Protein AF-A0A1V1TMU5-F1 (afdb_monomer_lite)

pLDDT: mean 75.22, std 15.38, range [32.5, 96.88]

Foldseek 3Di:
DPPDDDVVCCVPDPVNVVVVVVVVVVVLVVLLLLLVLLLLLLLCLPQQSVQLCVPPPPCLVCVVVVVVLVVQQVCCLQPNDPVSNVVSLVVVVVVQQVRQGPVRRGLLDQVSLLSSLLSSLVSSQVSCCVPVNDDPDPVVVFVSLVSSLSVSVSSNRPSVPRQPGPVSSVVVVLVSVVVGDRDPSSVVSSVSSLPVVPDDPVSSVVSVVSSVVSVVVSVD

Structure (mmCIF, N/CA/C/O backbone):
data_AF-A0A1V1TMU5-F1
#
_entry.id   AF-A0A1V1TMU5-F1
#
loop_
_atom_site.group_PDB
_atom_site.id
_atom_site.type_symbol
_atom_site.label_atom_id
_atom_site.label_alt_id
_atom_site.label_comp_id
_atom_site.label_asym_id
_atom_site.label_entity_id
_atom_site.label_seq_id
_atom_site.pdbx_PDB_ins_code
_atom_site.Cartn_x
_atom_site.Cartn_y
_atom_site.Cartn_z
_atom_site.occupancy
_atom_site.B_iso_or_equiv
_atom_site.auth_seq_id
_atom_site.auth_comp_id
_atom_site.auth_asym_id
_atom_site.auth_atom_id
_atom_site.pdbx_PDB_model_num
ATOM 1 N N . MET A 1 1 ? 10.873 46.608 -27.374 1.00 38.59 1 MET A N 1
ATOM 2 C CA . MET A 1 1 ? 11.450 45.545 -28.224 1.00 38.59 1 MET A CA 1
ATOM 3 C C . MET A 1 1 ? 11.403 44.256 -27.414 1.00 38.59 1 MET A C 1
ATOM 5 O O . MET A 1 1 ? 12.278 44.023 -26.595 1.00 38.59 1 MET A O 1
ATOM 9 N N . THR A 1 2 ? 10.306 43.505 -27.500 1.00 43.88 2 THR A N 1
ATOM 10 C CA . THR A 1 2 ? 10.151 42.221 -26.802 1.00 43.88 2 THR A CA 1
ATOM 11 C C . THR A 1 2 ? 11.009 41.194 -27.527 1.00 43.88 2 THR A C 1
ATOM 13 O O . THR A 1 2 ? 10.754 40.890 -28.691 1.00 43.88 2 THR A O 1
ATOM 16 N N . ALA A 1 3 ? 12.071 40.718 -26.875 1.00 51.28 3 ALA A N 1
ATOM 17 C CA . ALA A 1 3 ? 12.884 39.638 -27.412 1.00 51.28 3 ALA A CA 1
ATOM 18 C C . ALA A 1 3 ? 11.973 38.421 -27.630 1.00 51.28 3 ALA A C 1
ATOM 20 O O . ALA A 1 3 ? 11.383 37.908 -26.678 1.00 51.28 3 ALA A O 1
ATOM 21 N N . LYS A 1 4 ? 11.801 38.007 -28.891 1.00 51.16 4 LYS A N 1
ATOM 22 C CA . LYS A 1 4 ? 11.123 36.753 -29.217 1.00 51.16 4 LYS A CA 1
ATOM 23 C C . LYS A 1 4 ? 11.967 35.635 -28.630 1.00 51.16 4 LYS A C 1
ATOM 25 O O . LYS A 1 4 ? 13.120 35.471 -29.016 1.00 51.16 4 LYS A O 1
ATOM 30 N N . ILE A 1 5 ? 11.401 34.927 -27.663 1.00 55.91 5 ILE A N 1
ATOM 31 C CA . ILE A 1 5 ? 12.052 33.764 -27.087 1.00 55.91 5 ILE A CA 1
ATOM 32 C C . ILE A 1 5 ? 11.980 32.651 -28.131 1.00 55.91 5 ILE A C 1
ATOM 34 O O . ILE A 1 5 ? 10.893 32.321 -28.603 1.00 55.91 5 ILE A O 1
ATOM 38 N N . ASP A 1 6 ? 13.143 32.132 -28.509 1.00 75.06 6 ASP A N 1
ATOM 39 C CA . ASP A 1 6 ? 13.281 31.009 -29.429 1.00 75.06 6 ASP A CA 1
ATOM 40 C C . ASP A 1 6 ? 12.849 29.705 -28.716 1.00 75.06 6 ASP A C 1
ATOM 42 O O . ASP A 1 6 ? 13.472 29.331 -27.712 1.00 75.06 6 ASP A O 1
ATOM 46 N N . PRO A 1 7 ? 11.766 29.039 -29.165 1.00 61.22 7 PRO A N 1
ATOM 47 C CA . PRO A 1 7 ? 11.256 27.816 -28.547 1.00 61.22 7 PRO A CA 1
ATOM 48 C C . PRO A 1 7 ? 12.272 26.671 -28.549 1.00 61.22 7 PRO A C 1
ATOM 50 O O . PRO A 1 7 ? 12.343 25.926 -27.571 1.00 61.22 7 PRO A O 1
ATOM 53 N N . ASP A 1 8 ? 13.096 26.565 -29.591 1.00 68.50 8 ASP A N 1
ATOM 54 C CA . ASP A 1 8 ? 14.049 25.462 -29.738 1.00 68.50 8 ASP A CA 1
ATOM 55 C C . ASP A 1 8 ? 15.238 25.648 -28.784 1.00 68.50 8 ASP A C 1
ATOM 57 O O . ASP A 1 8 ? 15.691 24.700 -28.138 1.00 68.50 8 ASP A O 1
ATOM 61 N N . ALA A 1 9 ? 15.669 26.899 -28.581 1.00 66.88 9 ALA A N 1
ATOM 62 C CA . ALA A 1 9 ? 16.686 27.252 -27.589 1.00 66.88 9 ALA A CA 1
ATOM 63 C C . ALA A 1 9 ? 16.201 27.049 -26.137 1.00 66.88 9 ALA A C 1
ATOM 65 O O . ALA A 1 9 ? 16.994 26.712 -25.250 1.00 66.88 9 ALA A O 1
ATOM 66 N N . LEU A 1 10 ? 14.898 27.232 -25.879 1.00 58.75 10 LEU A N 1
ATOM 67 C CA . LEU A 1 10 ? 14.259 26.882 -24.605 1.00 58.75 10 LEU A CA 1
ATOM 68 C C . LEU A 1 10 ? 14.231 25.363 -24.391 1.00 58.75 10 LEU A C 1
ATOM 70 O O . LEU A 1 10 ? 14.519 24.905 -23.287 1.00 58.75 10 LEU A O 1
ATOM 74 N N . GLU A 1 11 ? 13.890 24.579 -25.414 1.00 61.25 11 GLU A N 1
ATOM 75 C CA . GLU A 1 11 ? 13.769 23.118 -25.325 1.00 61.25 11 GLU A CA 1
ATOM 76 C C . GLU A 1 11 ? 15.101 22.422 -25.014 1.00 61.25 11 GLU A C 1
ATOM 78 O O . GLU A 1 11 ? 15.133 21.495 -24.197 1.00 61.25 11 GLU A O 1
ATOM 83 N N . SER A 1 12 ? 16.201 22.893 -25.609 1.00 71.94 12 SER A N 1
ATOM 84 C CA . SER A 1 12 ? 17.555 22.383 -25.358 1.00 71.94 12 SER A CA 1
ATOM 85 C C . SER A 1 12 ? 18.208 22.947 -24.092 1.00 71.94 12 SER A C 1
ATOM 87 O O . SER A 1 12 ? 19.305 22.523 -23.730 1.00 71.94 12 SER A O 1
ATOM 89 N N . SER A 1 13 ? 17.578 23.918 -23.420 1.00 69.38 13 SER A N 1
ATOM 90 C CA . SER A 1 13 ? 18.164 24.575 -22.251 1.00 69.38 13 SER A CA 1
ATOM 91 C C . SER A 1 13 ? 18.301 23.603 -21.070 1.00 69.38 13 SER A C 1
ATOM 93 O O . SER A 1 13 ? 17.307 22.987 -20.667 1.00 69.38 13 SER A O 1
ATOM 95 N N . PRO A 1 14 ? 19.483 23.525 -20.426 1.00 74.12 14 PRO A N 1
ATOM 96 C CA . PRO A 1 14 ? 19.684 22.724 -19.218 1.00 74.12 14 PRO A CA 1
ATOM 97 C C . PRO A 1 14 ? 18.686 23.064 -18.104 1.00 74.12 14 PRO A C 1
ATOM 99 O O . PRO A 1 14 ? 18.229 22.183 -17.384 1.00 74.12 14 PRO A O 1
ATOM 102 N N . LEU A 1 15 ? 18.281 24.335 -17.991 1.00 67.56 15 LEU A N 1
ATOM 103 C CA . LEU A 1 15 ? 17.282 24.768 -17.010 1.00 67.56 15 LEU A CA 1
ATOM 104 C C . LEU A 1 15 ? 15.895 24.184 -17.306 1.00 67.56 15 LEU A C 1
ATOM 106 O O . LEU A 1 15 ? 15.176 23.803 -16.383 1.00 67.56 15 LEU A O 1
ATOM 110 N N . LEU A 1 16 ? 15.516 24.080 -18.582 1.00 63.44 16 LEU A N 1
ATOM 111 C CA . LEU A 1 16 ? 14.231 23.510 -18.985 1.00 63.44 16 LEU A CA 1
ATOM 112 C C . LEU A 1 16 ? 14.227 21.985 -18.858 1.00 63.44 16 LEU A C 1
ATOM 114 O O . LEU A 1 16 ? 13.200 21.418 -18.491 1.00 63.44 16 LEU A O 1
ATOM 118 N N . GLN A 1 17 ? 15.363 21.330 -19.105 1.00 65.75 17 GLN A N 1
ATOM 119 C CA . GLN A 1 17 ? 15.543 19.896 -18.865 1.00 65.75 17 GLN A CA 1
ATOM 120 C C . GLN A 1 17 ? 15.452 19.564 -17.372 1.00 65.75 17 GLN A C 1
ATOM 122 O O . GLN A 1 17 ? 14.670 18.689 -17.007 1.00 65.75 17 GLN A O 1
ATOM 127 N N . THR A 1 18 ? 16.135 20.326 -16.510 1.00 66.94 18 THR A N 1
ATOM 128 C CA . THR A 1 18 ? 16.026 20.212 -15.044 1.00 66.94 18 THR A CA 1
ATOM 129 C C . THR A 1 18 ? 14.604 20.486 -14.556 1.00 66.94 18 THR A C 1
ATOM 131 O O . THR A 1 18 ? 14.089 19.782 -13.689 1.00 66.94 18 THR A O 1
ATOM 134 N N . ARG A 1 19 ? 13.907 21.470 -15.142 1.00 57.84 19 ARG A N 1
ATOM 135 C CA . ARG A 1 19 ? 12.489 21.712 -14.840 1.00 57.84 19 ARG A CA 1
ATOM 136 C C . ARG A 1 19 ? 11.616 20.541 -15.288 1.00 57.84 19 ARG A C 1
ATOM 138 O O . ARG A 1 19 ? 10.778 20.105 -14.516 1.00 57.84 19 ARG A O 1
ATOM 145 N N . LYS A 1 20 ? 11.809 20.004 -16.500 1.00 53.34 20 LYS A N 1
ATOM 146 C CA . LYS A 1 20 ? 11.068 18.837 -17.015 1.00 53.34 20 LYS A CA 1
ATOM 147 C C . LYS A 1 20 ? 11.321 17.596 -16.143 1.00 53.34 20 LYS A C 1
ATOM 149 O O . LYS A 1 20 ? 10.375 16.858 -15.882 1.00 53.34 20 LYS A O 1
ATOM 154 N N . SER A 1 21 ? 12.546 17.365 -15.660 1.00 56.34 21 SER A N 1
ATOM 155 C CA . SER A 1 21 ? 12.845 16.258 -14.738 1.00 56.34 21 SER A CA 1
ATOM 156 C C . SER A 1 21 ? 12.216 16.464 -13.363 1.00 56.34 21 SER A C 1
ATOM 158 O O . SER A 1 21 ? 11.645 15.520 -12.828 1.00 56.34 21 SER A O 1
ATOM 160 N N . LEU A 1 22 ? 12.253 17.689 -12.826 1.00 51.94 22 LEU A N 1
ATOM 161 C CA . LEU A 1 22 ? 11.604 18.029 -11.560 1.00 51.94 22 LEU A CA 1
ATOM 162 C C . LEU A 1 22 ? 10.081 17.895 -11.661 1.00 51.94 22 LEU A C 1
ATOM 164 O O . LEU A 1 22 ? 9.481 17.224 -10.836 1.00 51.94 22 LEU A O 1
ATOM 168 N N . SER A 1 23 ? 9.461 18.447 -12.706 1.00 54.53 23 SER A N 1
ATOM 169 C CA . SER A 1 23 ? 8.027 18.290 -12.963 1.00 54.53 23 SER A CA 1
ATOM 170 C C . SER A 1 23 ? 7.640 16.819 -13.106 1.00 54.53 23 SER A C 1
ATOM 172 O O . SER A 1 23 ? 6.639 16.413 -12.540 1.00 54.53 23 SER A O 1
ATOM 174 N N . ARG A 1 24 ? 8.448 15.994 -13.790 1.00 56.69 24 ARG A N 1
ATOM 175 C CA . ARG A 1 24 ? 8.210 14.542 -13.879 1.00 56.69 24 ARG A CA 1
ATOM 176 C C . ARG A 1 24 ? 8.336 13.836 -12.530 1.00 56.69 24 ARG A C 1
ATOM 178 O O . ARG A 1 24 ? 7.564 12.921 -12.276 1.00 56.69 24 ARG A O 1
ATOM 185 N N . ALA A 1 25 ? 9.307 14.214 -11.701 1.00 55.97 25 ALA A N 1
ATOM 186 C CA . ALA A 1 25 ? 9.465 13.652 -10.361 1.00 55.97 25 ALA A CA 1
ATOM 187 C C . ALA A 1 25 ? 8.272 14.021 -9.466 1.00 55.97 25 ALA A C 1
ATOM 189 O O . ALA A 1 25 ? 7.674 13.129 -8.877 1.00 55.97 25 ALA A O 1
ATOM 190 N N . ILE A 1 26 ? 7.859 15.293 -9.478 1.00 55.97 26 ILE A N 1
ATOM 191 C CA . ILE A 1 26 ? 6.668 15.785 -8.770 1.00 55.97 26 ILE A CA 1
ATOM 192 C C . ILE A 1 26 ? 5.420 15.034 -9.244 1.00 55.97 26 ILE A C 1
ATOM 194 O O . ILE A 1 26 ? 4.701 14.474 -8.429 1.00 55.97 26 ILE A O 1
ATOM 198 N N . SER A 1 27 ? 5.213 14.900 -10.559 1.00 58.25 27 SER A N 1
ATOM 199 C CA . SER A 1 27 ? 4.073 14.139 -11.083 1.00 58.25 27 SER A CA 1
ATOM 200 C C . SER A 1 27 ? 4.085 12.674 -10.638 1.00 58.25 27 SER A C 1
ATOM 202 O O . SER A 1 27 ? 3.026 12.112 -10.391 1.00 58.25 27 SER A O 1
ATOM 204 N N . LYS A 1 28 ? 5.258 12.040 -10.506 1.00 68.75 28 LYS A N 1
ATOM 205 C CA . LYS A 1 28 ? 5.369 10.669 -9.979 1.00 68.75 28 LYS A CA 1
ATOM 206 C C . LYS A 1 28 ? 5.039 10.588 -8.488 1.00 68.75 28 LYS A C 1
ATOM 208 O O . LYS A 1 28 ? 4.407 9.621 -8.076 1.00 68.75 28 LYS A O 1
ATOM 213 N N . GLU A 1 29 ? 5.422 11.584 -7.696 1.00 69.31 29 GLU A N 1
ATOM 214 C CA . GLU A 1 29 ? 5.025 11.678 -6.286 1.00 69.31 29 GLU A CA 1
ATOM 215 C C . GLU A 1 29 ? 3.511 11.895 -6.142 1.00 69.31 29 GLU A C 1
ATOM 217 O O . GLU A 1 29 ? 2.872 11.207 -5.347 1.00 69.31 29 GLU A O 1
ATOM 222 N N . ASP A 1 30 ? 2.910 12.747 -6.974 1.00 67.50 30 ASP A N 1
ATOM 223 C CA . ASP A 1 30 ? 1.458 12.967 -6.998 1.00 67.50 30 ASP A CA 1
ATOM 224 C C . ASP A 1 30 ? 0.695 11.683 -7.365 1.00 67.50 30 ASP A C 1
ATOM 226 O O . ASP A 1 30 ? -0.315 11.347 -6.742 1.00 67.50 30 ASP A O 1
ATOM 230 N N . ILE A 1 31 ? 1.209 10.910 -8.329 1.00 73.75 31 ILE A N 1
ATOM 231 C CA . ILE A 1 31 ? 0.667 9.593 -8.702 1.00 73.75 31 ILE A CA 1
ATOM 232 C C . ILE A 1 31 ? 0.684 8.637 -7.503 1.00 73.75 31 ILE A C 1
ATOM 234 O O . ILE A 1 31 ? -0.305 7.944 -7.260 1.00 73.75 31 ILE A O 1
ATOM 238 N N . LEU A 1 32 ? 1.772 8.610 -6.726 1.00 72.75 32 LEU A N 1
ATOM 239 C CA . LEU A 1 32 ? 1.870 7.772 -5.527 1.00 72.75 32 LEU A CA 1
ATOM 240 C C . LEU A 1 32 ? 0.881 8.206 -4.440 1.00 72.75 32 LEU A C 1
ATOM 242 O O . LEU A 1 32 ? 0.281 7.353 -3.785 1.00 72.75 32 LEU A O 1
ATOM 246 N N . LEU A 1 33 ? 0.668 9.511 -4.265 1.00 74.81 33 LEU A N 1
ATOM 247 C CA . LEU A 1 33 ? -0.318 10.036 -3.317 1.00 74.81 33 LEU A CA 1
ATOM 248 C C . LEU A 1 33 ? -1.749 9.644 -3.713 1.00 74.81 33 LEU A C 1
ATOM 250 O O . LEU A 1 33 ? -2.526 9.209 -2.860 1.00 74.81 33 LEU A O 1
ATOM 254 N N . LEU A 1 34 ? -2.085 9.731 -5.001 1.00 72.88 34 LEU A N 1
ATOM 255 C CA . LEU A 1 34 ? -3.382 9.306 -5.538 1.00 72.88 34 LEU A CA 1
ATOM 256 C C . LEU A 1 34 ? -3.599 7.791 -5.406 1.00 72.88 34 L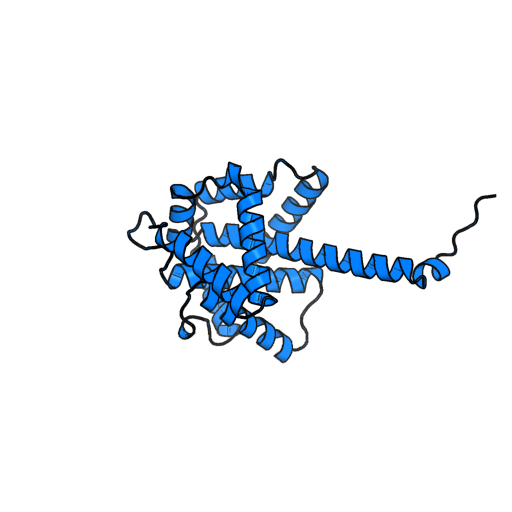EU A C 1
ATOM 258 O O . LEU A 1 34 ? -4.666 7.344 -4.969 1.00 72.88 34 LEU A O 1
ATOM 262 N N . ALA A 1 35 ? -2.576 6.997 -5.728 1.00 81.81 35 ALA A N 1
ATOM 263 C CA . ALA A 1 35 ? -2.600 5.547 -5.553 1.00 81.81 35 ALA A CA 1
ATOM 264 C C . ALA A 1 35 ? -2.777 5.163 -4.075 1.00 81.81 35 ALA A C 1
ATOM 266 O O . ALA A 1 35 ? -3.577 4.280 -3.753 1.00 81.81 35 ALA A O 1
ATOM 267 N N . GLY A 1 36 ? -2.087 5.864 -3.171 1.00 82.56 36 GLY A N 1
ATOM 268 C CA . GLY A 1 36 ? -2.196 5.674 -1.727 1.00 82.56 36 GLY A CA 1
ATOM 269 C C . GLY A 1 36 ? -3.583 6.023 -1.189 1.00 82.56 36 GLY A C 1
ATOM 270 O O . GLY A 1 36 ? -4.147 5.255 -0.413 1.00 82.56 36 GLY A O 1
ATOM 271 N N . ALA A 1 37 ? -4.177 7.131 -1.639 1.00 80.38 37 ALA A N 1
ATOM 272 C CA . ALA A 1 37 ? -5.546 7.496 -1.275 1.00 80.38 37 ALA A CA 1
ATOM 273 C C . ALA A 1 37 ? -6.555 6.421 -1.714 1.00 80.38 37 ALA A C 1
ATOM 275 O O . ALA A 1 37 ? -7.407 6.024 -0.921 1.00 80.38 37 ALA A O 1
ATOM 276 N N . THR A 1 38 ? -6.410 5.890 -2.932 1.00 82.94 38 THR A N 1
ATOM 277 C CA . THR A 1 38 ? -7.245 4.781 -3.426 1.00 82.94 38 THR A CA 1
ATOM 278 C C . THR A 1 38 ? -7.057 3.516 -2.587 1.00 82.94 38 THR A C 1
ATOM 280 O O . THR A 1 38 ? -8.039 2.883 -2.198 1.00 82.94 38 THR A O 1
ATOM 283 N N . ALA A 1 39 ? -5.810 3.164 -2.256 1.00 88.38 39 ALA A N 1
ATOM 284 C CA . ALA A 1 39 ? -5.508 1.989 -1.442 1.00 88.38 39 ALA A CA 1
ATOM 285 C C . ALA A 1 39 ? -6.172 2.080 -0.064 1.00 88.38 39 ALA A C 1
ATOM 287 O O . ALA A 1 39 ? -6.786 1.117 0.378 1.00 88.38 39 ALA A O 1
ATOM 288 N N . VAL A 1 40 ? -6.132 3.249 0.586 1.00 85.62 40 VAL A N 1
ATOM 289 C CA . VAL A 1 40 ? -6.791 3.455 1.886 1.00 85.62 40 VAL A CA 1
ATOM 290 C C . VAL A 1 40 ? -8.299 3.214 1.799 1.00 85.62 40 VAL A C 1
ATOM 292 O O . VAL A 1 40 ? -8.860 2.596 2.698 1.00 85.62 40 VAL A O 1
ATOM 295 N N . LEU A 1 41 ? -8.966 3.648 0.726 1.00 85.12 41 LEU A N 1
ATOM 296 C CA . LEU A 1 41 ? -10.402 3.401 0.556 1.00 85.12 41 LEU A CA 1
ATOM 297 C C . LEU A 1 41 ? -10.719 1.904 0.453 1.00 85.12 41 LEU A C 1
ATOM 299 O O . LEU A 1 41 ? -11.637 1.440 1.122 1.00 85.12 41 LEU A O 1
ATOM 303 N N . LEU A 1 42 ? -9.926 1.151 -0.315 1.00 88.56 42 LEU A N 1
ATOM 304 C CA . LEU A 1 42 ? -10.043 -0.310 -0.414 1.00 88.56 42 LEU A CA 1
ATOM 305 C C . LEU A 1 42 ? -9.692 -1.018 0.903 1.00 88.56 42 LEU A C 1
ATOM 307 O O . LEU A 1 42 ? -10.224 -2.075 1.218 1.00 88.56 42 LEU A O 1
ATOM 311 N N . GLN A 1 43 ? -8.784 -0.465 1.698 1.00 89.62 43 GLN A N 1
ATOM 312 C CA . GLN A 1 43 ? -8.428 -1.036 2.997 1.00 89.62 43 GLN A CA 1
ATOM 313 C C . GLN A 1 43 ? -9.573 -0.896 4.001 1.00 89.62 43 GLN A C 1
ATOM 315 O O . GLN A 1 43 ? -9.823 -1.809 4.777 1.00 89.62 43 GLN A O 1
ATOM 320 N N . LEU A 1 44 ? -10.312 0.216 3.962 1.00 86.31 44 LEU A N 1
ATOM 321 C CA . LEU A 1 44 ? -11.434 0.481 4.871 1.00 86.31 44 LEU A CA 1
ATOM 322 C C . LEU A 1 44 ? -12.668 -0.390 4.615 1.00 86.31 44 LEU A C 1
ATOM 324 O O . LEU A 1 44 ? -13.565 -0.420 5.460 1.00 86.31 44 LEU A O 1
ATOM 328 N N . THR A 1 45 ? -12.740 -1.060 3.465 1.00 83.75 45 THR A N 1
ATOM 329 C CA . THR A 1 45 ? -13.795 -2.039 3.172 1.00 83.75 45 THR A CA 1
ATOM 330 C C . THR A 1 45 ? -13.502 -3.412 3.774 1.00 83.75 45 THR A C 1
ATOM 332 O O . THR A 1 45 ? -14.388 -4.258 3.791 1.00 83.75 45 THR A O 1
ATOM 335 N N . GLU A 1 46 ? -12.291 -3.646 4.291 1.00 86.06 46 GLU A N 1
ATOM 336 C CA . GLU A 1 46 ? -11.995 -4.821 5.113 1.00 86.06 46 GLU A CA 1
ATOM 337 C C . GLU A 1 46 ? -12.507 -4.564 6.548 1.00 86.06 46 GLU A C 1
ATOM 339 O O . GLU A 1 46 ? -12.108 -3.564 7.160 1.00 86.06 46 GLU A O 1
ATOM 344 N N . PRO A 1 47 ? -13.419 -5.399 7.089 1.00 81.38 47 PRO A N 1
ATOM 345 C CA . PRO A 1 47 ? -14.063 -5.150 8.379 1.00 81.38 47 PRO A CA 1
ATOM 346 C C . PRO A 1 47 ? -13.102 -4.920 9.552 1.00 81.38 47 PRO A C 1
ATOM 348 O O . PRO A 1 47 ? -13.349 -4.019 10.361 1.00 81.38 47 PRO A O 1
ATOM 351 N N . GLY A 1 48 ? -12.013 -5.689 9.648 1.00 80.19 48 GLY A N 1
ATOM 352 C CA . GLY A 1 48 ? -11.020 -5.566 10.718 1.00 80.19 48 GLY A CA 1
ATOM 353 C C . GLY A 1 48 ? -10.281 -4.228 10.680 1.00 80.19 48 GLY A C 1
ATOM 354 O O . GLY A 1 48 ? -10.222 -3.506 11.681 1.00 80.19 48 GLY A O 1
ATOM 355 N N . VAL A 1 49 ? -9.783 -3.841 9.506 1.00 82.25 49 VAL A N 1
ATOM 356 C CA . VAL A 1 49 ? -9.122 -2.554 9.257 1.00 82.25 49 VAL A CA 1
ATOM 357 C C . VAL A 1 49 ? -10.093 -1.400 9.487 1.00 82.25 49 VAL A C 1
ATOM 359 O O . VAL A 1 49 ? -9.756 -0.447 10.193 1.00 82.25 49 VAL A O 1
ATOM 362 N N . GLY A 1 50 ? -11.305 -1.479 8.935 1.00 81.56 50 GLY A N 1
ATOM 363 C CA . GLY A 1 50 ? -12.336 -0.455 9.095 1.00 81.56 50 GLY A CA 1
ATOM 364 C C . GLY A 1 50 ? -12.709 -0.225 10.562 1.00 81.56 50 GLY A C 1
ATOM 365 O O . GLY A 1 50 ? -12.784 0.923 11.006 1.00 81.56 50 GLY A O 1
ATOM 366 N N . ALA A 1 51 ? -12.884 -1.298 11.340 1.00 79.12 51 ALA A N 1
ATOM 367 C CA . ALA A 1 51 ? -13.148 -1.215 12.776 1.00 79.12 51 ALA A CA 1
ATOM 368 C C . ALA A 1 51 ? -11.961 -0.611 13.541 1.00 79.12 51 ALA A C 1
ATOM 370 O O . ALA A 1 51 ? -12.147 0.329 14.315 1.00 79.12 51 ALA A O 1
ATOM 371 N N . GLY A 1 52 ? -10.737 -1.077 13.271 1.00 79.00 52 GLY A N 1
ATOM 372 C CA . GLY A 1 52 ? -9.527 -0.556 13.909 1.00 79.00 52 GLY A CA 1
ATOM 373 C C . GLY A 1 52 ? -9.317 0.940 13.654 1.00 79.00 52 GLY A C 1
ATOM 374 O O . GLY A 1 52 ? -8.988 1.692 14.573 1.00 79.00 52 GLY A O 1
ATOM 375 N N . VAL A 1 53 ? -9.568 1.408 12.426 1.00 80.12 53 VAL A N 1
ATOM 376 C CA . VAL A 1 53 ? -9.521 2.841 12.094 1.00 80.12 53 VAL A CA 1
ATOM 377 C C . VAL A 1 53 ? -10.619 3.606 12.828 1.00 80.12 53 VAL A C 1
ATOM 379 O O . VAL A 1 53 ? -10.326 4.640 13.426 1.00 80.12 53 VAL A O 1
ATOM 382 N N . LYS A 1 54 ? -11.856 3.104 12.836 1.00 78.75 54 LYS A N 1
ATOM 383 C CA . LYS A 1 54 ? -12.984 3.761 13.509 1.00 78.75 54 LYS A CA 1
ATOM 384 C C . LYS A 1 54 ? -12.759 3.936 15.010 1.00 78.75 54 LYS A C 1
ATOM 386 O O . LYS A 1 54 ? -13.124 4.971 15.562 1.00 78.75 54 LYS A O 1
ATOM 391 N N . GLU A 1 55 ? -12.198 2.927 15.666 1.00 74.06 55 GLU A N 1
ATOM 392 C CA . GLU A 1 55 ? -12.052 2.885 17.124 1.00 74.06 55 GLU A CA 1
ATOM 393 C C . GLU A 1 55 ? -10.799 3.606 17.621 1.00 74.06 55 GLU A C 1
ATOM 395 O O . GLU A 1 55 ? -10.828 4.237 18.677 1.00 74.06 55 GLU A O 1
ATOM 400 N N . HIS A 1 56 ? -9.705 3.550 16.854 1.00 70.00 56 HIS A N 1
ATOM 401 C CA . HIS A 1 56 ? -8.387 4.004 17.315 1.00 70.00 56 HIS A CA 1
ATOM 402 C C . HIS A 1 56 ? -7.825 5.183 16.516 1.00 70.00 56 HIS A C 1
ATOM 404 O O . HIS A 1 56 ? -6.746 5.690 16.836 1.00 70.00 56 HIS A O 1
ATOM 410 N N . SER A 1 57 ? -8.529 5.657 15.482 1.00 67.81 57 SER A N 1
ATOM 411 C CA . SER A 1 57 ? -8.087 6.780 14.656 1.00 67.81 57 SER A CA 1
ATOM 412 C C . SER A 1 57 ? -9.019 7.981 14.750 1.00 67.81 57 SER A C 1
ATOM 414 O O . SER A 1 57 ? -10.174 7.939 14.344 1.00 67.81 57 SER A O 1
ATOM 416 N N . ASN A 1 58 ? -8.465 9.125 15.159 1.00 68.38 58 ASN A N 1
ATOM 417 C CA . ASN A 1 58 ? -9.058 10.421 14.837 1.00 68.38 58 ASN A CA 1
ATOM 418 C C . ASN A 1 58 ? -8.579 10.869 13.445 1.00 68.38 58 ASN A C 1
ATOM 420 O O . ASN A 1 58 ? -7.823 11.839 13.320 1.00 68.38 58 ASN A O 1
ATOM 424 N N . PHE A 1 59 ? -8.948 10.095 12.417 1.00 65.88 59 PHE A N 1
ATOM 425 C CA . PHE A 1 59 ? -8.450 10.247 11.046 1.00 65.88 59 PHE A CA 1
ATOM 426 C C . PHE A 1 59 ? -8.618 11.693 10.558 1.00 65.88 59 PHE A C 1
ATOM 428 O O . PHE A 1 59 ? -7.631 12.326 10.183 1.00 65.88 59 PHE A O 1
ATOM 435 N N . ALA A 1 60 ? -9.822 12.250 10.711 1.00 61.81 60 ALA A N 1
ATOM 436 C CA . ALA A 1 60 ? -10.204 13.605 10.316 1.00 61.81 60 ALA A CA 1
ATOM 437 C C . ALA A 1 60 ? -9.256 14.715 10.797 1.00 61.81 60 ALA A C 1
ATOM 439 O O . ALA A 1 60 ? -9.007 15.678 10.075 1.00 61.81 60 ALA A O 1
ATOM 440 N N . HIS A 1 61 ? -8.729 14.596 12.019 1.00 65.00 61 HIS A N 1
ATOM 441 C CA . HIS A 1 61 ? -7.913 15.642 12.648 1.00 65.00 61 HIS A CA 1
ATOM 442 C C . HIS A 1 61 ? -6.413 15.398 12.462 1.00 65.00 61 HIS A C 1
ATOM 444 O O . HIS A 1 61 ? -5.599 16.241 12.831 1.00 65.00 61 HIS A O 1
ATOM 450 N N . ARG A 1 62 ? -6.035 14.235 11.916 1.00 70.88 62 ARG A N 1
ATOM 451 C CA . ARG A 1 62 ? -4.644 13.773 11.835 1.00 70.88 62 ARG A CA 1
ATOM 452 C C . ARG A 1 62 ? -4.245 13.281 10.447 1.00 70.88 62 ARG A C 1
ATOM 454 O O . ARG A 1 62 ? -3.219 12.620 10.327 1.00 70.88 62 ARG A O 1
ATOM 461 N N . VAL A 1 63 ? -5.005 13.613 9.399 1.00 69.00 63 VAL A N 1
ATOM 462 C CA . VAL A 1 63 ? -4.729 13.181 8.013 1.00 69.00 63 VAL A CA 1
ATOM 463 C C . VAL A 1 63 ? -3.275 13.461 7.614 1.00 69.00 63 VAL A C 1
ATOM 465 O O . VAL A 1 63 ? -2.599 12.567 7.115 1.00 69.00 63 VAL A O 1
ATOM 468 N N . MET A 1 64 ? -2.754 14.654 7.924 1.00 70.00 64 MET A N 1
ATOM 469 C CA . MET A 1 64 ? -1.368 15.023 7.602 1.00 70.00 64 MET A CA 1
ATOM 470 C C . MET A 1 64 ? -0.328 14.249 8.416 1.00 70.00 64 MET A C 1
ATOM 472 O O . MET A 1 64 ? 0.708 13.868 7.873 1.00 70.00 64 MET A O 1
ATOM 476 N N . ASP A 1 65 ? -0.593 13.981 9.695 1.00 73.12 65 ASP A N 1
ATOM 477 C CA . ASP A 1 65 ? 0.288 13.141 10.512 1.00 73.12 65 ASP A CA 1
ATOM 478 C C . ASP A 1 65 ? 0.316 11.710 9.971 1.00 73.12 65 ASP A C 1
ATOM 480 O O . ASP A 1 65 ? 1.389 11.132 9.811 1.00 73.12 65 ASP A O 1
ATOM 484 N N . ARG A 1 66 ? -0.855 11.148 9.640 1.00 76.06 66 ARG A N 1
ATOM 485 C CA . ARG A 1 66 ? -0.970 9.791 9.086 1.00 76.06 66 ARG A CA 1
ATOM 486 C C . ARG A 1 66 ? -0.286 9.686 7.730 1.00 76.06 66 ARG A C 1
ATOM 488 O O . ARG A 1 66 ? 0.415 8.703 7.492 1.00 76.06 66 ARG A O 1
ATOM 495 N N . LEU A 1 67 ? -0.437 10.696 6.874 1.00 76.19 67 LEU A N 1
ATOM 496 C CA . LEU A 1 67 ? 0.267 10.759 5.598 1.00 76.19 67 LEU A CA 1
ATOM 497 C C . LEU A 1 67 ? 1.783 10.777 5.818 1.00 76.19 67 LEU A C 1
ATOM 499 O O . LEU A 1 67 ? 2.484 9.955 5.239 1.00 76.19 67 LEU A O 1
ATOM 503 N N . ARG A 1 68 ? 2.294 11.634 6.713 1.00 77.88 68 ARG A N 1
ATOM 504 C CA . ARG A 1 68 ? 3.729 11.679 7.052 1.00 77.88 68 ARG A CA 1
ATOM 505 C C . ARG A 1 68 ? 4.243 10.339 7.571 1.00 77.88 68 ARG A C 1
ATOM 507 O O . ARG A 1 68 ? 5.294 9.895 7.127 1.00 77.88 68 ARG A O 1
ATOM 514 N N . THR A 1 69 ? 3.513 9.683 8.474 1.00 80.38 69 THR A N 1
ATOM 515 C CA . THR A 1 69 ? 3.887 8.357 8.989 1.00 80.38 69 THR A CA 1
ATOM 516 C C . THR A 1 69 ? 3.906 7.305 7.881 1.00 80.38 69 THR A C 1
ATOM 518 O O . THR A 1 69 ? 4.846 6.517 7.813 1.00 80.38 69 THR A O 1
ATOM 521 N N . THR A 1 70 ? 2.916 7.319 6.988 1.00 80.88 70 THR A N 1
ATOM 522 C CA . THR A 1 70 ? 2.837 6.385 5.854 1.00 80.88 70 THR A CA 1
ATOM 523 C C . THR A 1 70 ? 3.982 6.615 4.869 1.00 80.88 70 THR A C 1
ATOM 525 O O . THR A 1 70 ? 4.655 5.664 4.489 1.00 80.88 70 THR A O 1
ATOM 528 N N . MET A 1 71 ? 4.277 7.870 4.515 1.00 82.62 71 MET A N 1
ATOM 529 C CA . MET A 1 71 ? 5.397 8.208 3.630 1.00 82.62 71 MET A CA 1
ATOM 530 C C . MET A 1 71 ? 6.745 7.847 4.258 1.00 82.62 71 MET A C 1
ATOM 532 O O . MET A 1 71 ? 7.592 7.267 3.587 1.00 82.62 71 MET A O 1
ATOM 536 N N . ALA A 1 72 ? 6.935 8.119 5.554 1.00 83.94 72 ALA A N 1
ATOM 537 C CA . ALA A 1 72 ? 8.142 7.715 6.272 1.00 83.94 72 ALA A CA 1
ATOM 538 C C . ALA A 1 72 ? 8.331 6.190 6.250 1.00 83.94 72 ALA A C 1
ATOM 540 O O . ALA A 1 72 ? 9.443 5.718 6.031 1.00 83.94 72 ALA A O 1
ATOM 541 N N . PHE A 1 73 ? 7.249 5.421 6.414 1.00 84.81 73 PHE A N 1
ATOM 542 C CA . PHE A 1 73 ? 7.284 3.966 6.279 1.00 84.81 73 PHE A CA 1
ATOM 543 C C . PHE A 1 73 ? 7.644 3.519 4.866 1.00 84.81 73 PHE A C 1
ATOM 545 O O . PHE A 1 73 ? 8.592 2.754 4.701 1.00 84.81 73 PHE A O 1
ATOM 552 N N . MET A 1 74 ? 6.937 4.024 3.853 1.00 83.44 74 MET A N 1
ATOM 553 C CA . MET A 1 74 ? 7.178 3.661 2.456 1.00 83.44 74 MET A CA 1
ATOM 554 C C . MET A 1 74 ? 8.620 3.968 2.043 1.00 83.44 74 MET A C 1
ATOM 556 O O . MET A 1 74 ? 9.285 3.108 1.464 1.00 83.44 74 MET A O 1
ATOM 560 N N . TYR A 1 75 ? 9.141 5.146 2.396 1.00 85.06 75 TYR A N 1
ATOM 561 C CA . TYR A 1 75 ? 10.519 5.517 2.088 1.00 85.06 75 TYR A CA 1
ATOM 562 C C . TYR A 1 75 ? 11.542 4.676 2.851 1.00 85.06 75 TYR A C 1
ATOM 564 O O . TYR A 1 75 ? 12.499 4.208 2.238 1.00 85.06 75 TYR A O 1
ATOM 572 N N . ALA A 1 76 ? 11.334 4.413 4.144 1.00 86.38 76 ALA A N 1
ATOM 573 C CA . ALA A 1 76 ? 12.247 3.578 4.924 1.00 86.38 76 ALA A CA 1
ATOM 574 C C . ALA A 1 76 ? 12.281 2.125 4.423 1.00 86.38 76 ALA A C 1
ATOM 576 O O . ALA A 1 76 ? 13.347 1.523 4.360 1.00 86.38 76 ALA A O 1
ATOM 577 N N . VAL A 1 77 ? 11.134 1.557 4.038 1.00 84.19 77 VAL A N 1
ATOM 578 C CA . VAL A 1 77 ? 11.057 0.179 3.526 1.00 84.19 77 VAL A CA 1
ATOM 579 C C . VAL A 1 77 ? 11.652 0.054 2.124 1.00 84.19 77 VAL A C 1
ATOM 581 O O . VAL A 1 77 ? 12.257 -0.976 1.826 1.00 84.19 77 VAL A O 1
ATOM 584 N N . THR A 1 78 ? 11.486 1.080 1.285 1.00 81.12 78 THR A N 1
ATOM 585 C CA . THR A 1 78 ? 11.883 1.037 -0.132 1.00 81.12 78 THR A CA 1
ATOM 586 C C . THR A 1 78 ? 13.324 1.494 -0.360 1.00 81.12 78 THR A C 1
ATOM 588 O O . THR A 1 78 ? 14.033 0.892 -1.160 1.00 81.12 78 THR A O 1
ATOM 591 N N . PHE A 1 79 ? 13.767 2.546 0.332 1.00 83.19 79 PHE A N 1
ATOM 592 C CA . PHE A 1 79 ? 15.061 3.202 0.093 1.00 83.19 79 PHE A CA 1
ATOM 593 C C . PHE A 1 79 ? 15.945 3.301 1.339 1.00 83.19 79 PHE A C 1
ATOM 595 O O . PHE A 1 79 ? 17.111 3.675 1.227 1.00 83.19 79 PHE A O 1
ATOM 602 N N . GLY A 1 80 ? 15.396 3.011 2.519 1.00 83.88 80 GLY A N 1
ATOM 603 C CA . GLY A 1 80 ? 16.123 3.110 3.775 1.00 83.88 80 GLY A CA 1
ATOM 604 C C . GLY A 1 80 ? 17.158 2.004 3.954 1.00 83.88 80 GLY A C 1
ATOM 605 O O . GLY A 1 80 ? 17.106 0.929 3.350 1.00 83.88 80 GLY A O 1
ATOM 606 N N . THR A 1 81 ? 18.098 2.261 4.852 1.00 90.31 81 THR A N 1
ATOM 607 C CA . THR A 1 81 ? 19.008 1.248 5.386 1.00 90.31 81 THR A CA 1
ATOM 608 C C . THR A 1 81 ? 18.238 0.174 6.162 1.00 90.31 81 THR A C 1
ATOM 610 O O . THR A 1 81 ? 17.103 0.371 6.605 1.00 90.31 81 THR A O 1
ATOM 613 N N . ALA A 1 82 ? 18.874 -0.978 6.395 1.00 87.25 82 ALA A N 1
ATOM 614 C CA . ALA A 1 82 ? 18.279 -2.044 7.203 1.00 87.25 82 ALA A CA 1
ATOM 615 C C . ALA A 1 82 ? 17.896 -1.572 8.624 1.00 87.25 82 ALA A C 1
ATOM 617 O O . ALA A 1 82 ? 16.886 -2.020 9.170 1.00 87.25 82 ALA A O 1
ATOM 618 N N . GLU A 1 83 ? 18.670 -0.650 9.205 1.00 91.44 83 GLU A N 1
ATOM 619 C CA . GLU A 1 83 ? 18.416 -0.077 10.530 1.00 91.44 83 GLU A CA 1
ATOM 620 C C . GLU A 1 83 ? 17.216 0.883 10.531 1.00 91.44 83 GLU A C 1
ATOM 622 O O . GLU A 1 83 ? 16.342 0.779 11.397 1.00 91.44 83 GLU A O 1
ATOM 627 N N . GLU A 1 84 ? 17.115 1.768 9.535 1.00 89.00 84 GLU A N 1
ATOM 628 C CA . GLU A 1 84 ? 15.970 2.677 9.374 1.00 89.00 84 GLU A CA 1
ATOM 629 C C . GLU A 1 84 ? 14.678 1.897 9.132 1.00 89.00 84 GLU A C 1
ATOM 631 O O . GLU A 1 84 ? 13.670 2.130 9.809 1.00 89.00 84 GLU A O 1
ATOM 636 N N . LYS A 1 85 ? 14.726 0.906 8.232 1.00 87.44 85 LYS A N 1
ATOM 637 C CA . LYS A 1 85 ? 13.610 -0.007 7.979 1.00 87.44 85 LYS A CA 1
ATOM 638 C C . LYS A 1 85 ? 13.169 -0.695 9.266 1.00 87.44 85 LYS A C 1
ATOM 640 O O . LYS A 1 85 ? 11.985 -0.660 9.600 1.00 87.44 85 LYS A O 1
ATOM 645 N N . LYS A 1 86 ? 14.105 -1.290 10.013 1.00 87.81 86 LYS A N 1
ATOM 646 C CA . LYS A 1 86 ? 13.800 -1.965 11.280 1.00 87.81 86 LYS A CA 1
ATOM 647 C C . LYS A 1 86 ? 13.157 -1.014 12.290 1.00 87.81 86 LYS A C 1
ATOM 649 O O . LYS A 1 86 ? 12.154 -1.366 12.903 1.00 87.81 86 LYS A O 1
ATOM 654 N N . THR A 1 87 ? 13.699 0.190 12.437 1.00 90.44 87 THR A N 1
ATOM 655 C CA . THR A 1 87 ? 13.208 1.190 13.394 1.00 90.44 87 THR A CA 1
ATOM 656 C C . THR A 1 87 ? 11.753 1.565 13.124 1.00 90.44 87 THR A C 1
ATOM 658 O O . THR A 1 87 ? 10.928 1.583 14.043 1.00 90.44 87 THR A O 1
ATOM 661 N N . VAL A 1 88 ? 11.423 1.839 11.860 1.00 86.81 88 VAL A N 1
ATOM 662 C CA . VAL A 1 88 ? 10.072 2.239 11.453 1.00 86.81 88 VAL A CA 1
ATOM 663 C C . VAL A 1 88 ? 9.095 1.060 11.540 1.00 86.81 88 VAL A C 1
ATOM 665 O O . VAL A 1 88 ? 7.994 1.232 12.069 1.00 86.81 88 VAL A O 1
ATOM 668 N N . VAL A 1 89 ? 9.502 -0.146 11.128 1.00 86.12 89 VAL A N 1
ATOM 669 C CA . VAL A 1 89 ? 8.691 -1.370 11.279 1.00 86.12 89 VAL A CA 1
ATOM 670 C C . VAL A 1 89 ? 8.380 -1.646 12.753 1.00 86.12 89 VAL A C 1
ATOM 672 O O . VAL A 1 89 ? 7.216 -1.833 13.106 1.00 86.12 89 VAL A O 1
ATOM 675 N N . ASP A 1 90 ? 9.377 -1.585 13.641 1.00 86.81 90 ASP A N 1
ATOM 676 C CA . ASP A 1 90 ? 9.186 -1.806 15.081 1.00 86.81 90 ASP A CA 1
ATOM 677 C C . ASP A 1 90 ? 8.268 -0.739 15.706 1.00 86.81 90 ASP A C 1
ATOM 679 O O . ASP A 1 90 ? 7.482 -1.025 16.612 1.00 86.81 90 ASP A O 1
ATOM 683 N N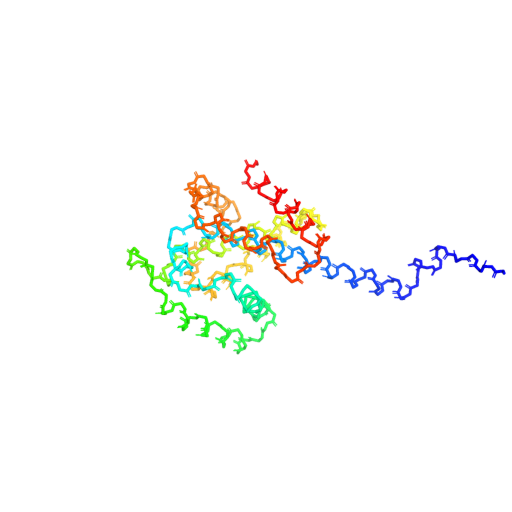 . MET A 1 91 ? 8.358 0.513 15.242 1.00 85.56 91 MET A N 1
ATOM 684 C CA . MET A 1 91 ? 7.476 1.594 15.686 1.00 85.56 91 MET A CA 1
ATOM 685 C C . MET A 1 91 ? 6.020 1.315 15.315 1.00 85.56 91 MET A C 1
ATOM 687 O O . MET A 1 91 ? 5.146 1.444 16.173 1.00 85.56 91 MET A O 1
ATOM 691 N N . ILE A 1 92 ? 5.760 0.918 14.070 1.00 81.19 92 ILE A N 1
ATOM 692 C CA . ILE A 1 92 ? 4.406 0.610 13.593 1.00 81.19 92 ILE A CA 1
ATOM 693 C C . ILE A 1 92 ? 3.867 -0.638 14.279 1.00 81.19 92 ILE A C 1
ATOM 695 O O . ILE A 1 92 ? 2.728 -0.622 14.736 1.00 81.19 92 ILE A O 1
ATOM 699 N N . ALA A 1 93 ? 4.695 -1.668 14.463 1.00 81.06 93 ALA A N 1
ATOM 700 C CA . ALA A 1 93 ? 4.318 -2.869 15.199 1.00 81.06 93 ALA A CA 1
ATOM 701 C C . ALA A 1 93 ? 3.826 -2.543 16.619 1.00 81.06 93 ALA A C 1
ATOM 703 O O . ALA A 1 93 ? 2.796 -3.057 17.050 1.00 81.06 93 ALA A O 1
ATOM 704 N N . ARG A 1 94 ? 4.499 -1.625 17.331 1.00 82.75 94 ARG A N 1
ATOM 705 C CA . ARG A 1 94 ? 4.057 -1.156 18.659 1.00 82.75 94 ARG A CA 1
ATOM 706 C C . ARG A 1 94 ? 2.723 -0.413 18.629 1.00 82.75 94 ARG A C 1
ATOM 708 O O . ARG A 1 94 ? 1.999 -0.453 19.622 1.00 82.75 94 ARG A O 1
ATOM 715 N N . VAL A 1 95 ? 2.418 0.293 17.540 1.00 79.25 95 VAL A N 1
ATOM 716 C CA . VAL A 1 95 ? 1.121 0.958 17.355 1.00 79.25 95 VAL A CA 1
ATOM 717 C C . VAL A 1 95 ? 0.042 -0.080 17.054 1.00 79.25 95 VAL A C 1
ATOM 719 O O . VAL A 1 95 ? -0.969 -0.092 17.747 1.00 79.25 95 VAL A O 1
ATOM 722 N N . HIS A 1 96 ? 0.275 -0.991 16.104 1.00 78.50 96 HIS A N 1
ATOM 723 C CA . HIS A 1 96 ? -0.665 -2.063 15.753 1.00 78.50 96 HIS A CA 1
ATOM 724 C C . HIS A 1 96 ? -0.960 -2.993 16.936 1.00 78.50 96 HIS A C 1
ATOM 726 O O . HIS A 1 96 ? -2.107 -3.368 17.130 1.00 78.50 96 HIS A O 1
ATOM 732 N N . ALA A 1 97 ? 0.017 -3.275 17.803 1.00 76.19 97 ALA A N 1
ATOM 733 C CA . ALA A 1 97 ? -0.196 -4.074 19.015 1.00 76.19 97 ALA A CA 1
ATOM 734 C C . ALA A 1 97 ? -1.203 -3.458 20.009 1.00 76.19 97 ALA A C 1
ATOM 736 O O . ALA A 1 97 ? -1.681 -4.147 20.906 1.00 76.19 97 ALA A O 1
ATOM 737 N N . ARG A 1 98 ? -1.509 -2.160 19.885 1.00 73.12 98 ARG A N 1
ATOM 738 C CA . ARG A 1 98 ? -2.514 -1.458 20.704 1.00 73.12 98 ARG A CA 1
ATOM 739 C C . ARG A 1 98 ? -3.876 -1.360 20.016 1.00 73.12 98 ARG A C 1
ATOM 741 O O . ARG A 1 98 ? -4.818 -0.879 20.635 1.00 73.12 98 ARG A O 1
ATOM 748 N N . VAL A 1 99 ? -3.965 -1.780 18.755 1.00 68.75 99 VAL A N 1
ATOM 749 C CA . VAL A 1 99 ? -5.182 -1.764 17.946 1.00 68.75 99 VAL A CA 1
ATOM 750 C C . VAL A 1 99 ? -5.737 -3.185 17.912 1.00 68.75 99 VAL A C 1
ATOM 752 O O . VAL A 1 99 ? -5.276 -4.042 17.161 1.00 68.75 99 VAL A O 1
ATOM 755 N N . SER A 1 100 ? -6.729 -3.438 18.757 1.00 60.25 100 SER A N 1
ATOM 756 C CA . SER A 1 100 ? -7.597 -4.612 18.661 1.00 60.25 100 SER A CA 1
ATOM 757 C C . SER A 1 100 ? -8.853 -4.223 17.890 1.00 60.25 100 SER A C 1
ATOM 759 O O . SER A 1 100 ? -9.436 -3.180 18.193 1.00 60.25 100 SER A O 1
ATOM 761 N N . GLY A 1 101 ? -9.261 -5.029 16.913 1.00 54.91 101 GLY A N 1
ATOM 762 C CA . GLY A 1 101 ? -10.527 -4.847 16.213 1.00 54.91 101 GLY A CA 1
ATOM 763 C C . GLY A 1 101 ? -11.715 -5.297 17.066 1.00 54.91 101 GLY A C 1
ATOM 764 O O . GLY A 1 101 ? -11.599 -6.175 17.923 1.00 54.91 101 GLY A O 1
ATOM 765 N N . ALA A 1 102 ? -12.886 -4.721 16.791 1.00 46.09 102 ALA A N 1
ATOM 766 C CA . ALA A 1 102 ? -14.158 -5.036 17.452 1.00 46.09 102 ALA A CA 1
ATOM 767 C C . ALA A 1 102 ? -14.545 -6.529 17.420 1.00 46.09 102 ALA A C 1
ATOM 769 O O . ALA A 1 102 ? -15.328 -6.988 18.250 1.00 46.09 102 ALA A O 1
ATOM 770 N N . LEU A 1 103 ? -14.025 -7.278 16.442 1.00 51.66 103 LEU A N 1
ATOM 771 C CA . LEU A 1 103 ? -14.345 -8.685 16.189 1.00 51.66 103 LEU A CA 1
ATOM 772 C C . LEU A 1 103 ? -13.435 -9.667 16.951 1.00 51.66 103 LEU A C 1
ATOM 774 O O . LEU A 1 103 ? -13.554 -10.874 16.768 1.00 51.66 103 LEU A O 1
ATOM 778 N N . GLY A 1 104 ? -12.533 -9.174 17.809 1.00 50.31 104 GLY A N 1
ATOM 779 C CA . GLY A 1 104 ? -11.550 -10.001 18.527 1.00 50.31 104 GLY A CA 1
ATOM 780 C C . GLY A 1 104 ? -10.306 -10.347 17.702 1.00 50.31 104 GLY A C 1
ATOM 781 O O . GLY A 1 104 ? -9.341 -10.875 18.249 1.00 50.31 104 GLY A O 1
ATOM 782 N N . GLU A 1 105 ? -10.323 -9.988 16.421 1.00 55.34 105 GLU A N 1
ATOM 783 C CA . GLU A 1 105 ? -9.196 -9.986 15.494 1.00 55.34 105 GLU A CA 1
ATOM 784 C C . GLU A 1 105 ? -8.316 -8.746 15.746 1.00 55.34 105 GLU A C 1
ATOM 786 O O . GLU A 1 105 ? -8.804 -7.622 15.908 1.00 55.34 105 GLU A O 1
ATOM 791 N N . GLY A 1 106 ? -7.007 -8.944 15.881 1.00 57.91 106 GLY A N 1
ATOM 792 C CA . GLY A 1 106 ? -6.041 -7.879 16.144 1.00 57.91 106 GLY A CA 1
ATOM 793 C C . GLY A 1 106 ? -5.528 -7.257 14.848 1.00 57.91 106 GLY A C 1
ATOM 794 O O . GLY A 1 106 ? -5.483 -7.905 13.810 1.00 57.91 106 GLY A O 1
ATOM 795 N N . ALA A 1 107 ? -4.995 -6.032 14.897 1.00 60.34 107 ALA A N 1
ATOM 796 C CA . ALA A 1 107 ? -4.310 -5.442 13.737 1.00 60.34 107 ALA A CA 1
ATOM 797 C C . ALA A 1 107 ? -3.053 -6.222 13.284 1.00 60.34 107 ALA A C 1
ATOM 799 O O . ALA A 1 107 ? -2.393 -5.816 12.333 1.00 60.34 107 ALA A O 1
ATOM 800 N N . LEU A 1 108 ? -2.692 -7.309 13.970 1.00 64.06 108 LEU A N 1
ATOM 801 C CA . LEU A 1 108 ? -1.601 -8.216 13.612 1.00 64.06 108 LEU A CA 1
ATOM 802 C C . LEU A 1 108 ? -2.097 -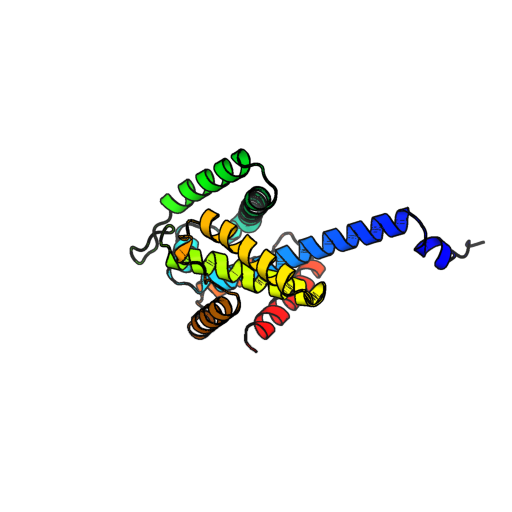9.450 12.840 1.00 64.06 108 LEU A C 1
ATOM 804 O O . LEU A 1 108 ? -1.285 -10.316 12.519 1.00 64.06 108 LEU A O 1
ATOM 808 N N . ASP A 1 109 ? -3.398 -9.552 12.550 1.00 74.06 109 ASP A N 1
ATOM 809 C CA . ASP A 1 109 ? -3.920 -10.698 11.818 1.00 74.06 109 ASP A CA 1
ATOM 810 C C . ASP A 1 109 ? -3.395 -10.717 10.372 1.00 74.06 109 ASP A C 1
ATOM 812 O O . ASP A 1 109 ? -3.467 -9.707 9.658 1.00 74.06 109 ASP A O 1
ATOM 816 N N . PRO A 1 110 ? -2.858 -11.863 9.907 1.00 79.50 110 PRO A N 1
ATOM 817 C CA . PRO A 1 110 ? -2.197 -11.948 8.609 1.00 79.50 110 PRO A CA 1
ATOM 818 C C . PRO A 1 110 ? -3.075 -11.596 7.403 1.00 79.50 110 PRO A C 1
ATOM 820 O O . PRO A 1 110 ? -2.584 -11.028 6.428 1.00 79.50 110 PRO A O 1
ATOM 823 N N . ALA A 1 111 ? -4.368 -11.931 7.449 1.00 86.06 111 ALA A N 1
ATOM 824 C CA . ALA A 1 111 ? -5.277 -11.743 6.319 1.00 86.06 111 ALA A CA 1
ATOM 825 C C . ALA A 1 111 ? -5.585 -10.255 6.040 1.00 86.06 111 ALA A C 1
ATOM 827 O O . ALA A 1 111 ? -5.393 -9.829 4.895 1.00 86.06 111 ALA A O 1
ATOM 828 N N . PRO A 1 112 ? -5.957 -9.430 7.042 1.00 86.69 112 PRO A N 1
ATOM 829 C CA . PRO A 1 112 ? -6.031 -7.979 6.874 1.00 86.69 112 PRO A CA 1
ATOM 830 C C . PRO A 1 112 ? -4.723 -7.347 6.378 1.00 86.69 112 PRO A C 1
ATOM 832 O O . PRO A 1 112 ? -4.748 -6.499 5.486 1.00 86.69 112 PRO A O 1
ATOM 835 N N . GLN A 1 113 ? -3.563 -7.783 6.887 1.00 86.50 113 GLN A N 1
ATOM 836 C CA . GLN A 1 113 ? -2.265 -7.241 6.453 1.00 86.50 113 GLN A CA 1
ATOM 837 C C . GLN A 1 113 ? -1.924 -7.601 5.003 1.00 86.50 113 GLN A C 1
ATOM 839 O O . GLN A 1 113 ? -1.403 -6.762 4.261 1.00 86.50 113 GLN A O 1
ATOM 844 N N . LEU A 1 114 ? -2.272 -8.815 4.563 1.00 90.88 114 LEU A N 1
ATOM 845 C CA . LEU A 1 114 ? -2.164 -9.200 3.158 1.00 90.88 114 LEU A CA 1
ATOM 846 C C . LEU A 1 114 ? -3.017 -8.285 2.275 1.00 90.88 114 LEU A C 1
ATOM 848 O O . LEU A 1 114 ? -2.535 -7.822 1.242 1.00 90.88 114 LEU A O 1
ATOM 852 N N . TRP A 1 115 ? -4.251 -7.982 2.686 1.00 92.38 115 TRP A N 1
ATOM 853 C CA . TRP A 1 115 ? -5.127 -7.080 1.938 1.00 92.38 115 TRP A CA 1
ATOM 854 C C . TRP A 1 115 ? -4.563 -5.654 1.858 1.00 92.38 115 TRP A C 1
ATOM 856 O O . TRP A 1 115 ? -4.532 -5.052 0.782 1.00 92.38 115 TRP A O 1
ATOM 866 N N . VAL A 1 116 ? -4.022 -5.127 2.961 1.00 90.25 116 VAL A N 1
ATOM 867 C CA . VAL A 1 116 ? -3.330 -3.827 2.972 1.00 90.25 116 VAL A CA 1
ATOM 868 C C . VAL A 1 116 ? -2.169 -3.811 1.976 1.00 90.25 116 VAL A C 1
ATOM 870 O O . VAL A 1 116 ? -2.086 -2.905 1.150 1.00 90.25 116 VAL A O 1
ATOM 873 N N . ALA A 1 117 ? -1.305 -4.824 1.981 1.00 91.12 117 ALA A N 1
ATOM 874 C CA . ALA A 1 117 ? -0.200 -4.901 1.026 1.00 91.12 117 ALA A CA 1
ATOM 875 C C . ALA A 1 117 ? -0.680 -5.067 -0.428 1.00 91.12 117 ALA A C 1
ATOM 877 O O . ALA A 1 117 ? -0.133 -4.446 -1.342 1.00 91.12 117 ALA A O 1
ATOM 878 N N . ALA A 1 118 ? -1.725 -5.870 -0.643 1.00 93.56 118 ALA A N 1
ATOM 879 C CA . ALA A 1 118 ? -2.296 -6.118 -1.960 1.00 93.56 118 ALA A CA 1
ATOM 880 C C . ALA A 1 118 ? -2.876 -4.846 -2.583 1.00 93.56 118 ALA A C 1
ATOM 882 O O . ALA A 1 118 ? -2.598 -4.550 -3.743 1.00 93.56 118 ALA A O 1
ATOM 883 N N . THR A 1 119 ? -3.625 -4.059 -1.809 1.00 93.50 119 THR A N 1
ATOM 884 C CA . THR A 1 119 ? -4.172 -2.775 -2.275 1.00 93.50 119 THR A CA 1
ATOM 885 C C . THR A 1 119 ? -3.076 -1.782 -2.651 1.00 93.50 119 THR A C 1
ATOM 887 O O . THR A 1 119 ? -3.223 -1.099 -3.658 1.00 93.50 119 THR A O 1
ATOM 890 N N . LEU A 1 120 ? -1.954 -1.743 -1.920 1.00 90.62 120 LEU A N 1
ATOM 891 C CA . LEU A 1 120 ? -0.810 -0.892 -2.267 1.00 90.62 120 LEU A CA 1
ATOM 892 C C . LEU A 1 120 ? -0.181 -1.292 -3.608 1.00 90.62 120 LEU A C 1
ATOM 894 O O . LEU A 1 120 ? 0.121 -0.417 -4.418 1.00 90.62 120 LEU A O 1
ATOM 898 N N . TYR A 1 121 ? -0.004 -2.594 -3.862 1.00 92.50 121 TYR A N 1
ATOM 899 C CA . TYR A 1 121 ? 0.499 -3.066 -5.155 1.00 92.50 121 TYR A CA 1
ATOM 900 C C . TYR A 1 121 ? -0.486 -2.753 -6.282 1.00 92.50 121 TYR A C 1
ATOM 902 O O . TYR A 1 121 ? -0.102 -2.115 -7.260 1.00 92.50 121 TYR A O 1
ATOM 910 N N . ALA A 1 122 ? -1.753 -3.153 -6.129 1.00 92.75 122 ALA A N 1
ATOM 911 C CA . ALA A 1 122 ? -2.766 -3.021 -7.170 1.00 92.75 122 ALA A CA 1
ATOM 912 C C . ALA A 1 122 ? -2.989 -1.562 -7.584 1.00 92.75 122 ALA A C 1
ATOM 914 O O . ALA A 1 122 ? -3.024 -1.261 -8.779 1.00 92.75 122 ALA A O 1
ATOM 915 N N . THR A 1 123 ? -3.098 -0.634 -6.628 1.00 87.75 123 THR A N 1
ATOM 916 C CA . THR A 1 123 ? -3.284 0.783 -6.967 1.00 87.75 123 THR A CA 1
ATOM 917 C C . THR A 1 123 ? -1.991 1.422 -7.454 1.00 87.75 123 THR A C 1
ATOM 919 O O . THR A 1 123 ? -2.032 2.209 -8.396 1.00 87.75 123 THR A O 1
ATOM 922 N N . GLY A 1 124 ? -0.842 1.062 -6.874 1.00 86.81 124 GLY A N 1
ATOM 923 C CA . GLY A 1 124 ? 0.462 1.583 -7.277 1.00 86.81 124 GLY A CA 1
ATOM 924 C C . GLY A 1 124 ? 0.806 1.239 -8.725 1.00 86.81 124 GLY A C 1
ATOM 925 O O . GLY A 1 124 ? 1.134 2.135 -9.505 1.00 86.81 124 GLY A O 1
ATOM 926 N N . ILE A 1 125 ? 0.680 -0.038 -9.104 1.00 89.44 125 ILE A N 1
ATOM 927 C CA . ILE A 1 125 ? 0.984 -0.502 -10.464 1.00 89.44 125 ILE A CA 1
ATOM 928 C C . ILE A 1 125 ? 0.001 0.075 -11.481 1.00 89.44 125 ILE A C 1
ATOM 930 O O . ILE A 1 125 ? 0.427 0.634 -12.488 1.00 89.44 125 ILE A O 1
ATOM 934 N N . SER A 1 126 ? -1.298 0.074 -11.162 1.00 85.94 126 SER A N 1
ATOM 935 C CA . SER A 1 126 ? -2.326 0.645 -12.037 1.00 85.94 126 SER A CA 1
ATOM 936 C C . SER A 1 126 ? -2.096 2.138 -12.273 1.00 85.94 126 SER A C 1
ATOM 938 O O . SER A 1 126 ? -2.294 2.635 -13.380 1.00 85.94 126 SER A O 1
ATOM 940 N N . ALA A 1 127 ? -1.647 2.873 -11.249 1.00 81.69 127 ALA A N 1
ATOM 941 C CA . ALA A 1 127 ? -1.451 4.316 -11.349 1.00 81.69 127 ALA A CA 1
ATOM 942 C C . ALA A 1 127 ? -0.216 4.606 -12.189 1.00 81.69 127 ALA A C 1
ATOM 944 O O . ALA A 1 127 ? -0.245 5.456 -13.081 1.00 81.69 127 ALA A O 1
ATOM 945 N N . TYR A 1 128 ? 0.853 3.853 -11.937 1.00 81.75 128 TYR A N 1
ATOM 946 C CA . TYR A 1 128 ? 2.060 3.925 -12.734 1.00 81.75 128 TYR A CA 1
ATOM 947 C C . TYR A 1 128 ? 1.756 3.659 -14.209 1.00 81.75 128 TYR A C 1
ATOM 949 O O . TYR A 1 128 ? 2.032 4.519 -15.039 1.00 81.75 128 TYR A O 1
ATOM 957 N N . GLU A 1 129 ? 1.128 2.533 -14.548 1.00 83.44 129 GLU A N 1
ATOM 958 C CA . GLU A 1 129 ? 0.878 2.179 -15.948 1.00 83.44 129 GLU A CA 1
ATOM 959 C C . GLU A 1 129 ? -0.076 3.159 -16.639 1.00 83.44 129 GLU A C 1
ATOM 961 O O . GLU A 1 129 ? 0.097 3.482 -17.818 1.00 83.44 129 GLU A O 1
ATOM 966 N N . ARG A 1 130 ? -1.038 3.717 -15.895 1.00 81.25 130 ARG A N 1
ATOM 967 C CA . ARG A 1 130 ? -1.981 4.711 -16.415 1.00 81.25 130 ARG A CA 1
ATOM 968 C C . ARG A 1 130 ? -1.318 6.032 -16.795 1.00 81.25 130 ARG A C 1
ATOM 970 O O . ARG A 1 130 ? -1.688 6.615 -17.813 1.00 81.25 130 ARG A O 1
ATOM 977 N N . PHE A 1 131 ? -0.394 6.527 -15.975 1.00 76.94 131 PHE A N 1
ATOM 978 C CA . PHE A 1 131 ? 0.169 7.874 -16.130 1.00 76.94 131 PHE A CA 1
ATOM 979 C C . PHE A 1 131 ? 1.594 7.892 -16.697 1.00 76.94 131 PHE A C 1
ATOM 981 O O . PHE A 1 131 ? 1.997 8.881 -17.307 1.00 76.94 131 PHE A O 1
ATOM 988 N N . CYS A 1 132 ? 2.356 6.816 -16.508 1.00 78.94 132 CYS A N 1
ATOM 989 C CA . CYS A 1 132 ? 3.728 6.663 -16.997 1.00 78.94 132 CYS A CA 1
ATOM 990 C C . CYS A 1 132 ? 3.835 5.720 -18.209 1.00 78.94 132 CYS A C 1
ATOM 992 O O . CYS A 1 132 ? 4.867 5.741 -18.878 1.00 78.94 132 CYS A O 1
ATOM 994 N N . GLY A 1 133 ? 2.774 4.969 -18.529 1.00 80.94 133 GLY A N 1
ATOM 995 C CA . GLY A 1 133 ? 2.736 3.997 -19.623 1.00 80.94 133 GLY A CA 1
ATOM 996 C C . GLY A 1 133 ? 2.943 2.556 -19.150 1.00 80.94 133 GLY A C 1
ATOM 997 O O . GLY A 1 133 ? 3.496 2.320 -18.078 1.00 80.94 133 GLY A O 1
ATOM 998 N N . ALA A 1 134 ? 2.479 1.601 -19.960 1.00 88.44 134 ALA A N 1
ATOM 999 C CA . ALA A 1 134 ? 2.543 0.173 -19.650 1.00 88.44 134 ALA A CA 1
ATOM 1000 C C . ALA A 1 134 ? 3.986 -0.326 -19.485 1.00 88.44 134 ALA A C 1
ATOM 1002 O O . ALA A 1 134 ? 4.883 0.078 -20.236 1.00 88.44 134 ALA A O 1
ATOM 1003 N N . ILE A 1 135 ? 4.191 -1.246 -18.543 1.00 89.44 135 ILE A N 1
ATOM 1004 C CA . ILE A 1 135 ? 5.484 -1.904 -18.339 1.00 89.44 135 ILE A CA 1
ATOM 1005 C C . ILE A 1 135 ? 5.591 -3.038 -19.357 1.00 89.44 135 ILE A C 1
ATOM 1007 O O . ILE A 1 135 ? 4.933 -4.067 -19.234 1.00 89.44 135 ILE A O 1
ATOM 1011 N N . ALA A 1 136 ? 6.392 -2.825 -20.402 1.00 90.12 136 ALA A N 1
ATOM 1012 C CA . ALA A 1 136 ? 6.504 -3.768 -21.515 1.00 90.12 136 ALA A CA 1
ATOM 1013 C C . ALA A 1 136 ? 7.394 -4.984 -21.207 1.00 90.12 136 ALA A C 1
ATOM 1015 O O . ALA A 1 136 ? 7.245 -6.026 -21.842 1.00 90.12 136 ALA A O 1
ATOM 1016 N N . ASP A 1 137 ? 8.338 -4.848 -20.274 1.00 93.88 137 ASP A N 1
ATOM 1017 C CA . ASP A 1 137 ? 9.223 -5.936 -19.869 1.00 93.88 137 ASP A CA 1
ATOM 1018 C C . ASP A 1 137 ? 8.580 -6.749 -18.734 1.00 93.88 137 ASP A C 1
ATOM 1020 O O . ASP A 1 137 ? 8.438 -6.284 -17.602 1.00 93.88 137 ASP A O 1
ATOM 1024 N N . GLU A 1 138 ? 8.205 -7.991 -19.037 1.00 92.31 138 GLU A N 1
ATOM 1025 C CA . GLU A 1 138 ? 7.608 -8.914 -18.067 1.00 92.31 138 GLU A CA 1
ATOM 1026 C C . GLU A 1 138 ? 8.542 -9.217 -16.886 1.00 92.31 138 GLU A C 1
ATOM 1028 O O . GLU A 1 138 ? 8.068 -9.389 -15.763 1.00 92.31 138 GLU A O 1
ATOM 1033 N N . ALA A 1 139 ? 9.862 -9.240 -17.101 1.00 91.94 139 ALA A N 1
ATOM 1034 C CA . ALA A 1 139 ? 10.826 -9.468 -16.027 1.00 91.94 139 ALA A CA 1
ATOM 1035 C C . ALA A 1 139 ? 10.919 -8.255 -15.091 1.00 91.94 139 ALA A C 1
ATOM 1037 O O . ALA A 1 139 ? 11.025 -8.424 -13.874 1.00 91.94 139 ALA A O 1
ATOM 1038 N N . GLU A 1 140 ? 10.831 -7.037 -15.634 1.00 90.81 140 GLU A N 1
ATOM 1039 C CA . GLU A 1 140 ? 10.718 -5.814 -14.833 1.00 90.81 140 GLU A CA 1
ATOM 1040 C C . GLU A 1 140 ? 9.415 -5.822 -14.023 1.00 90.81 140 GLU A C 1
ATOM 1042 O O . GLU A 1 140 ? 9.425 -5.561 -12.818 1.00 90.81 140 GLU A O 1
ATOM 1047 N N . HIS A 1 141 ? 8.301 -6.200 -14.653 1.00 91.81 141 HIS A N 1
ATOM 1048 C CA . HIS A 1 141 ? 6.993 -6.262 -14.004 1.00 91.81 141 HIS A CA 1
ATOM 1049 C C . HIS A 1 141 ? 6.966 -7.297 -12.862 1.00 91.81 141 HIS A C 1
ATOM 1051 O O . HIS A 1 141 ? 6.480 -7.009 -11.762 1.00 91.81 141 HIS A O 1
ATOM 1057 N N . ASP A 1 142 ? 7.541 -8.481 -13.076 1.00 90.19 142 ASP A N 1
ATOM 1058 C CA . ASP A 1 142 ? 7.693 -9.505 -12.038 1.00 90.19 142 ASP A CA 1
ATOM 1059 C C . ASP A 1 142 ? 8.660 -9.065 -10.927 1.00 90.19 142 ASP A C 1
ATOM 1061 O O . ASP A 1 142 ? 8.414 -9.342 -9.750 1.00 90.19 142 ASP A O 1
ATOM 1065 N N . GLY A 1 143 ? 9.722 -8.327 -11.265 1.00 88.81 143 GLY A N 1
ATOM 1066 C CA . GLY A 1 143 ? 10.645 -7.736 -10.294 1.00 88.81 143 GLY A CA 1
ATOM 1067 C C . GLY A 1 143 ? 9.964 -6.714 -9.380 1.00 88.81 143 GLY A C 1
ATOM 1068 O O . GLY A 1 143 ? 10.133 -6.763 -8.159 1.00 88.81 143 GLY A O 1
ATOM 1069 N N . ILE A 1 144 ? 9.131 -5.837 -9.949 1.00 89.81 144 ILE A N 1
ATOM 1070 C CA . ILE A 1 144 ? 8.303 -4.890 -9.188 1.00 89.81 144 ILE A CA 1
ATOM 1071 C C . ILE A 1 144 ? 7.354 -5.657 -8.267 1.00 89.81 144 ILE A C 1
ATOM 1073 O O . ILE A 1 144 ? 7.310 -5.382 -7.068 1.00 89.81 144 ILE A O 1
ATOM 1077 N N . TYR A 1 145 ? 6.642 -6.655 -8.797 1.00 91.88 145 TYR A N 1
ATOM 1078 C CA . TYR A 1 145 ? 5.734 -7.495 -8.015 1.00 91.88 145 TYR A CA 1
ATOM 1079 C C . TYR A 1 145 ? 6.436 -8.178 -6.831 1.00 91.88 145 TYR A C 1
ATOM 1081 O O . TYR A 1 145 ? 5.931 -8.158 -5.706 1.00 91.88 145 TYR A O 1
ATOM 1089 N N . PHE A 1 146 ? 7.628 -8.735 -7.054 1.00 88.31 146 PHE A N 1
ATOM 1090 C CA . PHE A 1 146 ? 8.428 -9.339 -5.993 1.00 88.31 146 PHE A CA 1
ATOM 1091 C C . PHE A 1 146 ? 8.841 -8.312 -4.930 1.00 88.31 146 PHE A C 1
ATOM 1093 O O . PHE A 1 146 ? 8.797 -8.613 -3.736 1.00 88.31 146 PHE A O 1
ATOM 1100 N N . GLY A 1 147 ? 9.166 -7.080 -5.328 1.00 86.69 147 GLY A N 1
ATOM 1101 C CA . GLY A 1 147 ? 9.455 -5.980 -4.405 1.00 86.69 147 GLY A CA 1
ATOM 1102 C C . GLY A 1 147 ? 8.315 -5.704 -3.416 1.00 86.69 147 GLY A C 1
ATOM 1103 O O . GLY A 1 147 ? 8.567 -5.456 -2.236 1.00 86.69 147 GLY A O 1
ATOM 1104 N N . TYR A 1 148 ? 7.058 -5.849 -3.843 1.00 88.12 148 TYR A N 1
ATOM 1105 C CA . TYR A 1 148 ? 5.899 -5.697 -2.955 1.00 88.12 148 TYR A CA 1
ATOM 1106 C C . TYR A 1 148 ? 5.747 -6.834 -1.934 1.00 88.12 148 TYR A C 1
ATOM 1108 O O . TYR A 1 148 ? 5.182 -6.602 -0.866 1.00 88.12 148 TYR A O 1
ATOM 1116 N N . SER A 1 149 ? 6.330 -8.016 -2.165 1.00 85.56 149 SER A N 1
ATOM 1117 C CA . SER A 1 149 ? 6.368 -9.070 -1.137 1.00 85.56 149 SER A CA 1
ATOM 1118 C C . SER A 1 149 ? 7.183 -8.639 0.092 1.00 85.56 149 SER A C 1
ATOM 1120 O O . SER A 1 149 ? 6.826 -8.937 1.231 1.00 85.56 149 SER A O 1
ATOM 1122 N N . ILE A 1 150 ? 8.239 -7.842 -0.111 1.00 84.12 150 ILE A N 1
ATOM 1123 C CA . ILE A 1 150 ? 9.056 -7.269 0.967 1.00 84.12 150 ILE A CA 1
ATOM 1124 C C . ILE A 1 150 ? 8.243 -6.244 1.767 1.00 84.12 150 ILE A C 1
ATOM 1126 O O . ILE A 1 150 ? 8.369 -6.176 2.996 1.00 84.12 150 ILE A O 1
ATOM 1130 N N . LEU A 1 151 ? 7.412 -5.452 1.085 1.00 83.31 151 LEU A N 1
ATOM 1131 C CA . LEU A 1 151 ? 6.493 -4.511 1.722 1.00 83.31 151 LEU A CA 1
ATOM 1132 C C . LEU A 1 151 ? 5.442 -5.255 2.554 1.00 83.31 151 LEU A C 1
ATOM 1134 O O . LEU A 1 151 ? 5.257 -4.915 3.721 1.00 83.31 151 LEU A O 1
ATOM 1138 N N . ALA A 1 152 ? 4.840 -6.313 2.003 1.00 84.75 152 ALA A N 1
ATOM 1139 C CA . ALA A 1 152 ? 3.879 -7.166 2.704 1.00 84.75 152 ALA A CA 1
ATOM 1140 C C . ALA A 1 152 ? 4.473 -7.769 3.988 1.00 84.75 152 ALA A C 1
ATOM 1142 O O . ALA A 1 152 ? 3.897 -7.632 5.066 1.00 84.75 152 ALA A O 1
ATOM 1143 N N . CYS A 1 153 ? 5.684 -8.327 3.909 1.00 83.62 153 CYS A N 1
ATOM 1144 C CA . CYS A 1 153 ? 6.408 -8.832 5.078 1.00 83.62 153 CYS A CA 1
ATOM 1145 C C . CYS A 1 153 ? 6.699 -7.737 6.115 1.00 83.62 153 CYS A C 1
ATOM 1147 O O . CYS A 1 153 ? 6.648 -7.982 7.318 1.00 83.62 153 CYS A O 1
ATOM 1149 N N . SER A 1 154 ? 6.988 -6.511 5.667 1.00 83.31 154 SER A N 1
ATOM 1150 C CA . SER A 1 154 ? 7.227 -5.368 6.564 1.00 83.31 154 SER A CA 1
ATOM 1151 C C . SER A 1 154 ? 5.947 -4.911 7.280 1.00 83.31 154 SER A C 1
ATOM 1153 O O . SER A 1 154 ? 6.026 -4.329 8.360 1.00 83.31 154 SER A O 1
ATOM 1155 N N . LEU A 1 155 ? 4.782 -5.217 6.703 1.00 78.44 155 LEU A N 1
ATOM 1156 C CA . LEU A 1 155 ? 3.454 -5.078 7.307 1.00 78.44 155 LEU A CA 1
ATOM 1157 C C . LEU A 1 155 ? 3.045 -6.302 8.146 1.00 78.44 155 LEU A C 1
ATOM 1159 O O . LEU A 1 155 ? 1.933 -6.344 8.656 1.00 78.44 155 LEU A O 1
ATOM 1163 N N . GLN A 1 156 ? 3.961 -7.255 8.356 1.00 79.12 156 GLN A N 1
ATOM 1164 C CA . GLN A 1 156 ? 3.766 -8.483 9.136 1.00 79.12 156 GLN A CA 1
ATOM 1165 C C . GLN A 1 156 ? 2.878 -9.543 8.471 1.00 79.12 156 GLN A C 1
ATOM 1167 O O . GLN A 1 156 ? 2.510 -10.522 9.120 1.00 79.12 156 GLN A O 1
ATOM 1172 N N . ALA A 1 157 ? 2.587 -9.415 7.173 1.00 80.19 157 ALA A N 1
ATOM 1173 C CA . ALA A 1 157 ? 2.042 -10.535 6.416 1.00 80.19 157 ALA A CA 1
ATOM 1174 C C . ALA A 1 157 ? 3.126 -11.631 6.278 1.00 80.19 157 ALA A C 1
ATOM 1176 O O . ALA A 1 157 ? 4.252 -11.320 5.877 1.00 80.19 157 ALA A O 1
ATOM 1177 N N . PRO A 1 158 ? 2.834 -12.904 6.597 1.00 83.38 158 PRO A N 1
ATOM 1178 C CA . PRO A 1 158 ? 3.742 -14.016 6.341 1.00 83.38 158 PRO A CA 1
ATOM 1179 C C . PRO A 1 158 ? 4.152 -14.079 4.865 1.00 83.38 158 PRO A C 1
ATOM 1181 O O . PRO A 1 158 ? 3.333 -13.872 3.970 1.00 83.38 158 PRO A O 1
ATOM 1184 N N . ALA A 1 159 ? 5.426 -14.377 4.600 1.00 82.62 159 ALA A N 1
ATOM 1185 C CA . ALA A 1 159 ? 5.967 -14.371 3.240 1.00 82.62 159 ALA A CA 1
ATOM 1186 C C . ALA A 1 159 ? 5.268 -15.377 2.307 1.00 82.62 159 ALA A C 1
ATOM 1188 O O . ALA A 1 159 ? 5.137 -15.128 1.112 1.00 82.62 159 ALA A O 1
ATOM 1189 N N . ASP A 1 160 ? 4.804 -16.498 2.856 1.00 86.88 160 ASP A N 1
ATOM 1190 C CA . ASP A 1 160 ? 4.085 -17.559 2.149 1.00 86.88 160 ASP A CA 1
ATOM 1191 C C . ASP A 1 160 ? 2.615 -17.218 1.853 1.00 86.88 160 ASP A C 1
ATOM 1193 O O . ASP A 1 160 ? 1.992 -17.884 1.026 1.00 86.88 160 ASP A O 1
ATOM 1197 N N . MET A 1 161 ? 2.066 -16.166 2.470 1.00 90.75 161 MET A N 1
ATOM 1198 C CA . MET A 1 161 ? 0.740 -15.641 2.134 1.00 90.75 161 MET A CA 1
ATOM 1199 C C . MET A 1 161 ? 0.745 -14.725 0.909 1.00 90.75 161 MET A C 1
ATOM 1201 O O . MET A 1 161 ? -0.304 -14.546 0.285 1.00 90.75 161 MET A O 1
ATOM 1205 N N . TRP A 1 162 ? 1.889 -14.136 0.545 1.00 93.06 162 TRP A N 1
ATOM 1206 C CA . TRP A 1 162 ? 1.968 -13.324 -0.667 1.00 93.06 162 TRP A CA 1
ATOM 1207 C C . TRP A 1 162 ? 1.769 -14.217 -1.903 1.00 93.06 162 TRP A C 1
ATOM 1209 O O . TRP A 1 162 ? 2.434 -15.252 -2.014 1.00 93.06 162 TRP A O 1
ATOM 1219 N N . PRO A 1 163 ? 0.884 -13.864 -2.857 1.00 94.81 163 PRO A N 1
ATOM 1220 C CA . PRO A 1 163 ? 0.616 -14.741 -3.988 1.00 94.81 163 PRO A CA 1
ATOM 1221 C C . PRO A 1 163 ? 1.900 -15.026 -4.796 1.00 94.81 163 PRO A C 1
ATOM 1223 O O . PRO A 1 163 ? 2.701 -14.125 -5.043 1.00 94.81 163 PRO A O 1
ATOM 1226 N N . PRO A 1 164 ? 2.130 -16.261 -5.266 1.00 92.94 164 PRO A N 1
ATOM 1227 C CA . PRO A 1 164 ? 3.414 -16.635 -5.866 1.00 92.94 164 PRO A CA 1
ATOM 1228 C C . PRO A 1 164 ? 3.635 -16.063 -7.276 1.00 92.94 164 PRO A C 1
ATOM 1230 O O . PRO A 1 164 ? 4.702 -16.237 -7.852 1.00 92.94 164 PRO A O 1
ATOM 1233 N N . SER A 1 165 ? 2.625 -15.425 -7.875 1.00 93.94 165 SER A N 1
ATOM 1234 C CA . SER A 1 165 ? 2.727 -14.779 -9.189 1.00 93.94 165 SER A CA 1
ATOM 1235 C C . SER A 1 165 ? 1.657 -13.705 -9.356 1.00 93.94 165 SER A C 1
ATOM 1237 O O . SER A 1 165 ? 0.591 -13.810 -8.742 1.00 93.94 165 SER A O 1
ATOM 1239 N N . ARG A 1 166 ? 1.883 -12.746 -10.266 1.00 95.00 166 ARG A N 1
ATOM 1240 C CA . ARG A 1 166 ? 0.893 -11.713 -10.626 1.00 95.00 166 ARG A CA 1
ATOM 1241 C C . ARG A 1 166 ? -0.458 -12.300 -11.042 1.00 95.00 166 ARG A C 1
ATOM 1243 O O . ARG A 1 166 ? -1.499 -11.788 -10.660 1.00 95.00 166 ARG A O 1
ATOM 1250 N N . ARG A 1 167 ? -0.470 -13.432 -11.753 1.00 95.56 167 ARG A N 1
ATOM 1251 C CA . ARG A 1 167 ? -1.718 -14.123 -12.130 1.00 95.56 167 ARG A CA 1
ATOM 1252 C C . ARG A 1 167 ? -2.522 -14.590 -10.913 1.00 95.56 167 ARG A C 1
ATOM 1254 O O . ARG A 1 167 ? -3.737 -14.430 -10.879 1.00 95.56 167 ARG A O 1
ATOM 1261 N N . VAL A 1 168 ? -1.854 -15.195 -9.928 1.00 96.88 168 VAL A N 1
ATOM 1262 C CA . VAL A 1 168 ? -2.520 -15.650 -8.694 1.00 96.88 168 VAL A CA 1
ATOM 1263 C C . VAL A 1 168 ? -2.929 -14.452 -7.839 1.00 96.88 168 VAL A C 1
ATOM 1265 O O . VAL A 1 168 ? -4.000 -14.484 -7.236 1.00 96.88 168 VAL A O 1
ATOM 1268 N N . PHE A 1 169 ? -2.115 -13.393 -7.839 1.00 96.69 169 PHE A N 1
ATOM 1269 C CA . PHE A 1 169 ? -2.428 -12.126 -7.191 1.00 96.69 169 PHE A CA 1
ATOM 1270 C C . PHE A 1 169 ? -3.728 -11.521 -7.708 1.00 96.69 169 PHE A C 1
ATOM 1272 O O . PHE A 1 169 ? -4.632 -11.304 -6.909 1.00 96.69 169 PHE A O 1
ATOM 1279 N N . TRP A 1 170 ? -3.855 -11.302 -9.018 1.00 95.88 170 TRP A N 1
ATOM 1280 C CA . TRP A 1 170 ? -5.046 -10.666 -9.583 1.00 95.88 170 TRP A CA 1
ATOM 1281 C C . TRP A 1 170 ? -6.298 -11.502 -9.331 1.00 95.88 170 TRP A C 1
ATOM 1283 O O . TRP A 1 170 ? -7.291 -10.978 -8.849 1.00 95.88 170 TRP A O 1
ATOM 1293 N N . ALA A 1 171 ? -6.211 -12.830 -9.459 1.00 96.06 171 ALA A N 1
ATOM 1294 C CA . ALA A 1 171 ? -7.325 -13.701 -9.093 1.00 96.06 171 ALA A CA 1
ATOM 1295 C C . ALA A 1 171 ? -7.733 -13.580 -7.609 1.00 96.06 171 ALA A C 1
ATOM 1297 O O . ALA A 1 171 ? -8.909 -13.732 -7.285 1.00 96.06 171 ALA A O 1
ATOM 1298 N N . TYR A 1 172 ? -6.782 -13.379 -6.691 1.00 94.94 172 TYR A N 1
ATOM 1299 C CA . TYR A 1 172 ? -7.078 -13.091 -5.283 1.00 94.94 172 TYR A CA 1
ATOM 1300 C C . TYR A 1 172 ? -7.714 -11.708 -5.118 1.00 94.94 172 TYR A C 1
ATOM 1302 O O . TYR A 1 172 ? -8.752 -11.599 -4.468 1.00 94.94 172 TYR A O 1
ATOM 1310 N N . PHE A 1 173 ? -7.119 -10.685 -5.727 1.00 94.06 173 PHE A N 1
ATOM 1311 C CA . PHE A 1 173 ? -7.569 -9.304 -5.637 1.00 94.06 173 PHE A CA 1
ATOM 1312 C C . PHE A 1 173 ? -9.002 -9.147 -6.154 1.00 94.06 173 PHE A C 1
ATOM 1314 O O . PHE A 1 173 ? -9.845 -8.621 -5.434 1.00 94.06 173 PHE A O 1
ATOM 1321 N N . ASP A 1 174 ? -9.317 -9.713 -7.319 1.00 92.06 174 ASP A N 1
ATOM 1322 C CA . ASP A 1 174 ? -10.651 -9.655 -7.925 1.00 92.06 174 ASP A CA 1
ATOM 1323 C C . ASP A 1 174 ? -11.714 -10.308 -7.034 1.00 92.06 174 ASP A C 1
ATOM 1325 O O . ASP A 1 174 ? -12.819 -9.787 -6.885 1.00 92.06 174 ASP A O 1
ATOM 1329 N N . ARG A 1 175 ? -11.380 -11.432 -6.380 1.00 93.25 175 ARG A N 1
ATOM 1330 C CA . ARG A 1 175 ? -12.286 -12.079 -5.416 1.00 93.25 175 ARG A CA 1
ATOM 1331 C C . A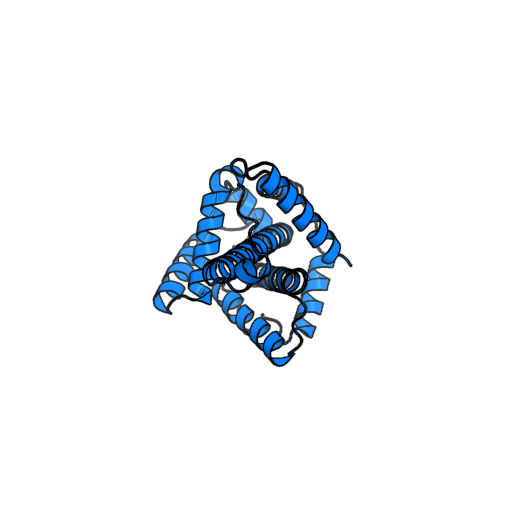RG A 1 175 ? -12.553 -11.198 -4.203 1.00 93.25 175 ARG A C 1
ATOM 1333 O O . ARG A 1 175 ? -13.690 -11.148 -3.744 1.00 93.25 175 ARG A O 1
ATOM 1340 N N . GLN A 1 176 ? -11.524 -10.533 -3.685 1.00 90.31 176 GLN A N 1
ATOM 1341 C CA . GLN A 1 176 ? -11.677 -9.614 -2.561 1.00 90.31 176 GLN A CA 1
ATOM 1342 C C . GLN A 1 176 ? -12.515 -8.401 -2.969 1.00 90.31 176 GLN A C 1
ATOM 1344 O O . GLN A 1 176 ? -13.458 -8.072 -2.258 1.00 90.31 176 GLN A O 1
ATOM 1349 N N . VAL A 1 177 ? -12.232 -7.794 -4.131 1.00 87.69 177 VAL A N 1
ATOM 1350 C CA . VAL A 1 177 ? -12.992 -6.661 -4.689 1.00 87.69 177 VAL A CA 1
ATOM 1351 C C . VAL A 1 177 ? -14.470 -7.014 -4.864 1.00 87.69 177 VAL A C 1
ATOM 1353 O O . VAL A 1 177 ? -15.340 -6.246 -4.457 1.00 87.69 177 VAL A O 1
ATOM 1356 N N . ALA A 1 178 ? -14.769 -8.199 -5.400 1.00 87.69 178 ALA A N 1
ATOM 1357 C CA . ALA A 1 178 ? -16.141 -8.670 -5.588 1.00 87.69 178 ALA A CA 1
ATOM 1358 C C . ALA A 1 178 ? -16.910 -8.889 -4.271 1.00 87.69 178 ALA A C 1
ATOM 1360 O O . ALA A 1 178 ? -18.140 -8.912 -4.282 1.00 87.69 178 ALA A O 1
ATOM 1361 N N . ALA A 1 179 ? -16.203 -9.060 -3.153 1.00 86.12 179 ALA A N 1
ATOM 1362 C CA . ALA A 1 179 ? -16.777 -9.268 -1.827 1.00 86.12 179 ALA A CA 1
ATOM 1363 C C . ALA A 1 179 ? -16.808 -7.992 -0.965 1.00 86.12 179 ALA A C 1
ATOM 1365 O O . ALA A 1 179 ? -17.198 -8.063 0.200 1.00 86.12 179 ALA A O 1
ATOM 1366 N N . LEU A 1 180 ? -16.378 -6.839 -1.492 1.00 83.94 180 LEU A N 1
ATOM 1367 C CA . LEU A 1 180 ? -16.305 -5.611 -0.703 1.00 83.94 180 LEU A CA 1
ATOM 1368 C C . LEU A 1 180 ? -17.689 -5.084 -0.332 1.00 83.94 180 LEU A C 1
ATOM 1370 O O . LEU A 1 180 ? -18.575 -4.945 -1.174 1.00 83.94 180 LEU A O 1
ATOM 1374 N N . GLU A 1 181 ? -17.816 -4.656 0.920 1.00 82.62 181 GLU A N 1
ATOM 1375 C CA . GLU A 1 181 ? -18.953 -3.875 1.390 1.00 82.62 181 GLU A CA 1
ATOM 1376 C C . GLU A 1 181 ? -18.503 -2.451 1.726 1.00 82.62 181 GLU A C 1
ATOM 1378 O O . GLU A 1 181 ? -17.674 -2.210 2.608 1.00 82.62 181 GLU A O 1
ATOM 1383 N N . VAL A 1 182 ? -19.065 -1.468 1.019 1.00 82.00 182 VAL A N 1
ATOM 1384 C CA . VAL A 1 182 ? -18.791 -0.055 1.295 1.00 82.00 182 VAL A CA 1
ATOM 1385 C C . VAL A 1 182 ? -19.603 0.384 2.509 1.00 82.00 182 VAL A C 1
ATOM 1387 O O . VAL A 1 182 ? -20.818 0.575 2.442 1.00 82.00 182 VAL A O 1
ATOM 13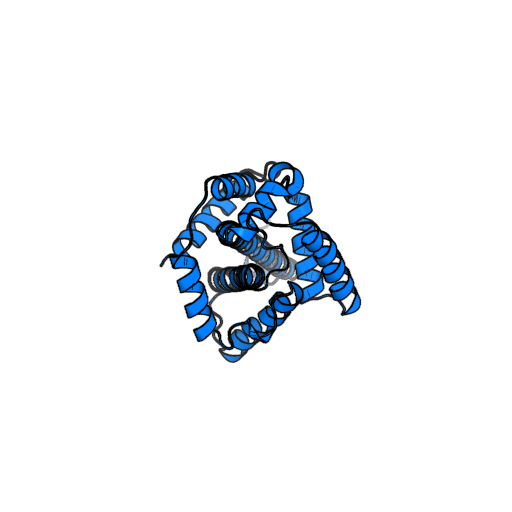90 N N . THR A 1 183 ? -18.924 0.571 3.638 1.00 80.00 183 THR A N 1
ATOM 1391 C CA . THR A 1 183 ? -19.567 1.000 4.885 1.00 80.00 183 THR A CA 1
ATOM 1392 C C . THR A 1 183 ? -19.746 2.519 4.949 1.00 80.00 183 THR A C 1
ATOM 1394 O O . THR A 1 183 ? -18.983 3.291 4.365 1.00 80.00 183 THR A O 1
ATOM 1397 N N . GLN A 1 184 ? -20.710 2.989 5.750 1.00 81.31 184 GLN A N 1
ATOM 1398 C CA . GLN A 1 184 ? -20.883 4.426 6.013 1.00 81.31 184 GLN A CA 1
ATOM 1399 C C . GLN A 1 184 ? -19.618 5.062 6.616 1.00 81.31 184 GLN A C 1
ATOM 1401 O O . GLN A 1 184 ? -19.317 6.224 6.342 1.00 81.31 184 GLN A O 1
ATOM 1406 N N . HIS A 1 185 ? -18.865 4.304 7.420 1.00 79.00 185 HIS A N 1
ATOM 1407 C CA . HIS A 1 185 ? -17.595 4.767 7.970 1.00 79.00 185 HIS A CA 1
ATOM 1408 C C . HIS A 1 185 ? -16.544 4.968 6.870 1.00 79.00 185 HIS A C 1
ATOM 1410 O O . HIS A 1 185 ? -15.937 6.037 6.820 1.00 79.00 185 HIS A O 1
ATOM 1416 N N . ALA A 1 186 ? -16.390 4.003 5.955 1.00 78.69 186 ALA A N 1
ATOM 1417 C CA . ALA A 1 186 ? -15.491 4.123 4.808 1.00 78.69 186 ALA A CA 1
ATOM 1418 C C . ALA A 1 186 ? -15.846 5.339 3.933 1.00 78.69 186 ALA A C 1
ATOM 1420 O O . ALA A 1 186 ? -14.963 6.120 3.582 1.00 78.69 186 ALA A O 1
ATOM 1421 N N . CYS A 1 187 ? -17.138 5.582 3.678 1.00 80.62 187 CYS A N 1
ATOM 1422 C CA . CYS A 1 187 ? -17.603 6.798 2.998 1.00 80.62 187 CYS A CA 1
ATOM 1423 C C . CYS A 1 187 ? -17.240 8.083 3.758 1.00 80.62 187 CYS A C 1
ATOM 1425 O O . CYS A 1 187 ? -16.852 9.077 3.144 1.00 80.62 187 CYS A O 1
ATOM 1427 N N . GLY A 1 188 ? -17.361 8.080 5.089 1.00 79.00 188 GLY A N 1
ATOM 1428 C CA . GLY A 1 188 ? -16.993 9.212 5.940 1.00 79.00 188 GLY A CA 1
ATOM 1429 C C . GLY A 1 188 ? -15.506 9.552 5.842 1.00 79.00 188 GLY A C 1
ATOM 1430 O O . GLY A 1 188 ? -15.159 10.699 5.565 1.00 79.00 188 GLY A O 1
ATOM 1431 N N . VAL A 1 189 ? -14.639 8.546 5.977 1.00 76.88 189 VAL A N 1
ATOM 1432 C CA . VAL A 1 189 ? -13.184 8.711 5.830 1.00 76.88 189 VAL A CA 1
ATOM 1433 C C . VAL A 1 189 ? -12.818 9.113 4.401 1.00 76.88 189 VAL A C 1
ATOM 1435 O O . VAL A 1 189 ? -11.993 10.001 4.209 1.00 76.88 189 VAL A O 1
ATOM 1438 N N . GLY A 1 190 ? -13.466 8.543 3.383 1.00 76.75 190 GLY A N 1
ATOM 1439 C CA . GLY A 1 190 ? -13.249 8.952 1.997 1.00 76.75 190 GLY A CA 1
ATOM 1440 C C . GLY A 1 190 ? -13.614 10.412 1.753 1.00 76.75 190 GLY A C 1
ATOM 1441 O O . GLY A 1 190 ? -12.834 11.151 1.156 1.00 76.75 190 GLY A O 1
ATOM 1442 N N . ALA A 1 191 ? -14.729 10.881 2.312 1.00 75.31 191 ALA A N 1
ATOM 1443 C CA . ALA A 1 191 ? -15.081 12.294 2.263 1.00 75.31 191 ALA A CA 1
ATOM 1444 C C . ALA A 1 191 ? -14.059 13.183 2.994 1.00 75.31 191 ALA A C 1
ATOM 1446 O O . ALA A 1 191 ? -13.907 14.344 2.634 1.00 75.31 191 ALA A O 1
ATOM 1447 N N . GLU A 1 192 ? -13.356 12.683 4.011 1.00 73.50 192 GLU A N 1
ATOM 1448 C CA . GLU A 1 192 ? -12.276 13.413 4.688 1.00 73.50 192 GLU A CA 1
ATOM 1449 C C . GLU A 1 192 ? -10.985 13.453 3.866 1.00 73.50 192 GLU A C 1
ATOM 1451 O O . GLU A 1 192 ? -10.372 14.518 3.773 1.00 73.50 192 GLU A O 1
ATOM 1456 N N . ILE A 1 193 ? -10.608 12.336 3.235 1.00 72.69 193 ILE A N 1
ATOM 1457 C CA . ILE A 1 193 ? -9.475 12.254 2.298 1.00 72.69 193 ILE A CA 1
ATOM 1458 C C . ILE A 1 193 ? -9.696 13.206 1.121 1.00 72.69 193 ILE A C 1
ATOM 1460 O O . ILE A 1 193 ? -8.779 13.912 0.727 1.00 72.69 193 ILE A O 1
ATOM 1464 N N . LEU A 1 194 ? -10.914 13.277 0.587 1.00 68.50 194 LEU A N 1
ATOM 1465 C CA . LEU A 1 194 ? -11.247 14.188 -0.510 1.00 68.50 194 LEU A CA 1
ATOM 1466 C C . LEU A 1 194 ? -11.289 15.654 -0.077 1.00 68.50 194 LEU A C 1
ATOM 1468 O O . LEU A 1 194 ? -11.060 16.548 -0.882 1.00 68.50 194 LEU A O 1
ATOM 1472 N N . ARG A 1 195 ? -11.589 15.913 1.198 1.00 66.69 195 ARG A N 1
ATOM 1473 C CA . ARG A 1 195 ? -11.763 17.272 1.709 1.00 66.69 195 ARG A CA 1
ATOM 1474 C C . ARG A 1 195 ? -10.479 17.973 2.093 1.00 66.69 195 ARG A C 1
ATOM 1476 O O . ARG A 1 195 ? -10.637 19.127 2.470 1.00 66.69 195 ARG A O 1
ATOM 1483 N N . LEU A 1 196 ? -9.307 17.307 2.085 1.00 59.03 196 LEU A N 1
ATOM 1484 C CA . LEU A 1 196 ? -7.987 17.807 2.532 1.00 59.03 196 LEU A CA 1
ATOM 1485 C C . LEU A 1 196 ? -8.022 19.310 2.828 1.00 59.03 196 LEU A C 1
ATOM 1487 O O . LEU A 1 196 ? -7.676 20.117 1.971 1.00 59.03 196 LEU A O 1
ATOM 1491 N N . ARG A 1 197 ? -8.494 19.705 4.024 1.00 50.47 197 ARG A N 1
ATOM 1492 C CA . ARG A 1 197 ? -8.995 21.081 4.272 1.00 50.47 197 ARG A CA 1
ATOM 1493 C C . ARG A 1 197 ? -7.898 22.156 4.242 1.00 50.47 197 ARG A C 1
ATOM 1495 O O . ARG A 1 197 ? -8.147 23.307 4.576 1.00 50.47 197 ARG A O 1
ATOM 1502 N N . CYS A 1 198 ? -6.685 21.767 3.864 1.00 43.91 198 CYS A N 1
ATOM 1503 C CA . CYS A 1 198 ? -5.507 22.600 3.694 1.00 43.91 198 CYS A CA 1
ATOM 1504 C C . CYS A 1 198 ? -4.951 22.593 2.254 1.00 43.91 198 CYS A C 1
ATOM 1506 O O . CYS A 1 198 ? -3.944 23.254 2.020 1.00 43.91 198 CYS A O 1
ATOM 1508 N N . ALA A 1 199 ? -5.550 21.858 1.308 1.00 49.53 199 ALA A N 1
ATOM 1509 C CA . ALA A 1 199 ? -5.144 21.851 -0.097 1.00 49.53 199 ALA A CA 1
ATOM 1510 C C . ALA A 1 199 ? -5.918 22.926 -0.891 1.00 49.53 199 ALA A C 1
ATOM 1512 O O . ALA A 1 199 ? -7.116 23.086 -0.648 1.00 49.53 199 ALA A O 1
ATOM 1513 N N . PRO A 1 200 ? -5.272 23.650 -1.823 1.00 51.97 200 PRO A N 1
ATOM 1514 C CA . PRO A 1 200 ? -5.943 24.548 -2.771 1.00 51.97 200 PRO A CA 1
ATOM 1515 C C . PRO A 1 200 ? -7.082 23.857 -3.552 1.00 51.97 200 PRO A C 1
ATOM 1517 O O . PRO A 1 200 ? -7.006 22.655 -3.807 1.00 51.97 200 PRO A O 1
ATOM 1520 N N . GLU A 1 201 ? -8.146 24.584 -3.913 1.00 53.34 201 GLU A N 1
ATOM 1521 C CA . GLU A 1 201 ? -9.358 24.019 -4.552 1.00 53.34 201 GLU A CA 1
ATOM 1522 C C . GLU A 1 201 ? -9.070 23.275 -5.872 1.00 53.34 201 GLU A C 1
ATOM 1524 O O . GLU A 1 201 ? -9.661 22.231 -6.138 1.00 53.34 201 GLU A O 1
ATOM 1529 N N . ASP A 1 202 ? -8.098 23.738 -6.655 1.00 46.31 202 ASP A N 1
ATOM 1530 C CA . ASP A 1 202 ? -7.632 23.112 -7.898 1.00 46.31 202 ASP A CA 1
ATOM 1531 C C . ASP A 1 202 ? -6.955 21.749 -7.668 1.00 46.31 202 ASP A C 1
ATOM 1533 O O . ASP A 1 202 ? -7.126 20.811 -8.452 1.00 46.31 202 ASP A O 1
ATOM 1537 N N . VAL A 1 203 ? -6.244 21.598 -6.548 1.00 51.16 203 VAL A N 1
ATOM 1538 C CA . VAL A 1 203 ? -5.675 20.312 -6.115 1.00 51.16 203 VAL A CA 1
ATOM 1539 C C . VAL A 1 203 ? -6.786 19.356 -5.673 1.00 51.16 203 VAL A C 1
ATOM 1541 O O . VAL A 1 203 ? -6.735 18.165 -5.983 1.00 51.16 203 VAL A O 1
ATOM 1544 N N . GLN A 1 204 ? -7.819 19.865 -4.996 1.00 50.38 204 GLN A N 1
ATOM 1545 C CA . GLN A 1 204 ? -8.967 19.056 -4.572 1.00 50.38 204 GLN A CA 1
ATOM 1546 C C . GLN A 1 204 ? -9.744 18.506 -5.779 1.00 50.38 204 GLN A C 1
ATOM 1548 O O . GLN A 1 204 ? -10.034 17.309 -5.825 1.00 50.38 204 GLN A O 1
ATOM 1553 N N . GLU A 1 205 ? -10.028 19.336 -6.786 1.00 50.50 205 GLU A N 1
ATOM 1554 C CA . GLU A 1 205 ? -10.707 18.910 -8.019 1.00 50.50 205 GLU A CA 1
ATOM 1555 C C . GLU A 1 205 ? -9.892 17.872 -8.805 1.00 50.50 205 GLU A C 1
ATOM 1557 O O . GLU A 1 205 ? -10.438 16.846 -9.228 1.00 50.50 205 GLU A O 1
ATOM 1562 N N . GLY A 1 206 ? -8.577 18.079 -8.941 1.00 50.25 206 GLY A N 1
ATOM 1563 C CA . GLY A 1 206 ? -7.673 17.126 -9.593 1.00 50.25 206 GLY A CA 1
ATOM 1564 C C . GLY A 1 206 ? -7.619 15.767 -8.887 1.00 50.25 206 GLY A C 1
ATOM 1565 O O . GLY A 1 206 ? -7.606 14.720 -9.544 1.00 50.25 206 GLY A O 1
ATOM 1566 N N . MET A 1 207 ? -7.664 15.759 -7.551 1.00 53.91 207 MET A N 1
ATOM 1567 C CA . MET A 1 207 ? -7.729 14.530 -6.757 1.00 53.91 207 MET A CA 1
ATOM 1568 C C . MET A 1 207 ? -9.075 13.812 -6.887 1.00 53.91 207 MET A C 1
ATOM 1570 O O . MET A 1 207 ? -9.090 12.592 -7.055 1.00 53.91 207 MET A O 1
ATOM 1574 N N . ILE A 1 208 ? -10.196 14.539 -6.855 1.00 54.53 208 ILE A N 1
ATOM 1575 C CA . ILE A 1 208 ? -11.546 13.969 -7.014 1.00 54.53 208 ILE A CA 1
ATOM 1576 C C . ILE A 1 208 ? -11.697 13.301 -8.386 1.00 54.53 208 ILE A C 1
ATOM 1578 O O . ILE A 1 208 ? -12.170 12.163 -8.469 1.00 54.53 208 ILE A O 1
ATOM 1582 N N . LEU A 1 209 ? -11.263 13.968 -9.460 1.00 49.91 209 LEU A N 1
ATOM 1583 C CA . LEU A 1 209 ? -11.273 13.411 -10.817 1.00 49.91 209 LEU A CA 1
ATOM 1584 C C . LEU A 1 209 ? -10.390 12.164 -10.918 1.00 49.91 209 LEU A C 1
ATOM 1586 O O . LEU A 1 209 ? -10.818 11.149 -11.466 1.00 49.91 209 LEU A O 1
ATOM 1590 N N . SER A 1 210 ? -9.193 12.210 -10.335 1.00 47.75 210 SER A N 1
ATOM 1591 C CA . SER A 1 210 ? -8.252 11.088 -10.359 1.00 47.75 210 SER A CA 1
ATOM 1592 C C . SER A 1 210 ? -8.778 9.869 -9.603 1.00 47.75 210 SER A C 1
ATOM 1594 O O . SER A 1 210 ? -8.727 8.768 -10.141 1.00 47.75 210 SER A O 1
ATOM 1596 N N . LEU A 1 211 ? -9.350 10.054 -8.409 1.00 50.97 211 LEU A N 1
ATOM 1597 C CA . LEU A 1 211 ? -9.937 8.977 -7.601 1.00 50.97 211 LEU A CA 1
ATOM 1598 C C . LEU A 1 211 ? -11.199 8.386 -8.240 1.00 50.97 211 LEU A C 1
ATOM 1600 O O . LEU A 1 211 ? -11.412 7.181 -8.161 1.00 50.97 211 LEU A O 1
ATOM 1604 N N . SER A 1 212 ? -12.003 9.204 -8.923 1.00 48.31 212 SER A N 1
ATOM 1605 C CA . SER A 1 212 ? -13.196 8.736 -9.643 1.00 48.31 212 SER A CA 1
ATOM 1606 C C . SER A 1 212 ? -12.828 7.896 -10.869 1.00 48.31 212 SER A C 1
ATOM 1608 O O . SER A 1 212 ? -13.417 6.842 -11.097 1.00 48.31 212 SER A O 1
ATOM 1610 N N . VAL A 1 213 ? -11.811 8.318 -11.631 1.00 47.00 213 VAL A N 1
ATOM 1611 C CA . VAL A 1 213 ? -11.263 7.544 -12.759 1.00 47.00 213 VAL A CA 1
ATOM 1612 C C . VAL A 1 213 ? -10.629 6.239 -12.270 1.00 47.00 213 VAL A C 1
ATOM 1614 O O . VAL A 1 213 ? -10.768 5.212 -12.928 1.00 47.00 213 VAL A O 1
ATOM 1617 N N . PHE A 1 214 ? -9.990 6.256 -11.099 1.00 44.59 214 PHE A N 1
ATOM 1618 C CA . PHE A 1 214 ? -9.395 5.070 -10.485 1.00 44.59 214 PHE A CA 1
ATOM 1619 C C . PHE A 1 214 ? -10.428 4.071 -9.958 1.00 44.59 214 PHE A C 1
ATOM 1621 O O . PHE A 1 214 ? -10.292 2.871 -10.179 1.00 44.59 214 PHE A O 1
ATOM 1628 N N . ALA A 1 215 ? -11.482 4.557 -9.300 1.00 46.84 215 ALA A N 1
ATOM 1629 C CA . ALA A 1 215 ? -12.577 3.726 -8.810 1.00 46.84 215 ALA A CA 1
ATOM 1630 C C . ALA A 1 215 ? -13.356 3.064 -9.959 1.00 46.84 215 ALA A C 1
ATOM 1632 O O . ALA A 1 215 ? -13.761 1.914 -9.835 1.00 46.84 215 ALA A O 1
ATOM 1633 N N . LEU A 1 216 ? -13.517 3.753 -11.094 1.00 39.22 216 LEU A N 1
ATOM 1634 C CA . LEU A 1 216 ? -14.100 3.180 -12.314 1.00 39.22 216 LEU A CA 1
ATOM 1635 C C . LEU A 1 216 ? -13.190 2.133 -12.976 1.00 39.22 216 LEU A C 1
ATOM 1637 O O . LEU A 1 216 ? -13.699 1.177 -13.548 1.00 39.22 216 LEU A O 1
ATOM 1641 N N . ALA A 1 217 ? -11.867 2.291 -12.886 1.00 39.34 217 ALA A N 1
ATOM 1642 C CA . ALA A 1 217 ? -10.890 1.375 -13.482 1.00 39.34 217 ALA A CA 1
ATOM 1643 C C . ALA A 1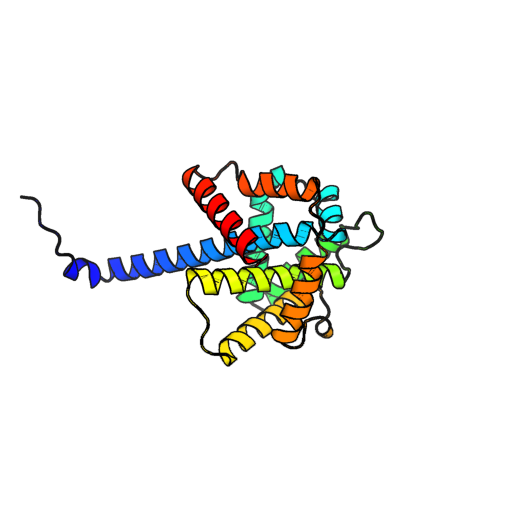 217 ? -10.608 0.113 -12.644 1.00 39.34 217 ALA A C 1
ATOM 1645 O O . ALA A 1 217 ? -10.036 -0.834 -13.161 1.00 39.34 217 ALA A O 1
ATOM 1646 N N . LEU A 1 218 ? -10.997 0.087 -11.365 1.00 41.06 218 LEU A N 1
ATOM 1647 C CA . LEU A 1 218 ? -10.926 -1.110 -10.512 1.00 41.06 218 LEU A CA 1
ATOM 1648 C C . LEU A 1 218 ? -12.189 -1.991 -10.605 1.00 41.06 218 LEU A C 1
ATOM 1650 O O . LEU A 1 218 ? -12.234 -3.054 -9.992 1.00 41.06 218 LEU A O 1
ATOM 1654 N N . VAL A 1 219 ? -13.221 -1.538 -11.330 1.00 34.94 219 VAL A N 1
ATOM 1655 C CA . VAL A 1 219 ? -14.543 -2.191 -11.452 1.00 34.94 219 VAL A CA 1
ATOM 1656 C C . VAL A 1 219 ? -14.832 -2.656 -12.897 1.00 34.94 219 VAL A C 1
ATOM 1658 O O . VAL A 1 219 ? -15.888 -3.232 -13.160 1.00 34.94 219 VAL A O 1
ATOM 1661 N N . VAL A 1 220 ? -13.899 -2.452 -13.837 1.00 32.50 220 VAL A N 1
ATOM 1662 C CA . VAL A 1 220 ? -13.974 -2.905 -15.243 1.00 32.50 220 VAL A CA 1
ATOM 1663 C C . VAL A 1 220 ? -12.720 -3.687 -15.592 1.00 32.50 220 VAL A C 1
ATOM 1665 O O . VAL A 1 220 ? -12.869 -4.752 -16.230 1.00 32.50 220 VAL A O 1
#

Secondary structure (DSSP, 8-state):
------HHHHHT-HHHHHHHHHHHHHHHHHHHHHHHHHHHHHHTTSHHHHHHHHHH--HHHHHHHHHHHHHHHHHHHHHS-HHHHHHHHHHHHHHHTT-B-TTS-BTT-HHHHHHHHHHHHHHHHHHHHHHH-----HHHHHHHHHHHHHHHHHTT--GGGS-SSHHHHHHHHHHHHHT----HHHHHHHHHHHT-TTS-HHHHHHHHHHHHHHHHHT--

Sequence (220 aa):
MTAKIDPDALESSPLLQTRKSLSRAISKEDILLLAGATAVLLQLTEPGVGAGVKEHSNFAHRVMDRLRTTMAFMYAVTFGTAEEKKTVVDMIARVHARVSGALGEGALDPAPQLWVAATLYATGISAYERFCGAIADEAEHDGIYFGYSILACSLQAPADMWPPSRRVFWAYFDRQVAALEVTQHACGVGAEILRLRCAPEDVQEGMILSLSVFALALVV

Radius of gyration: 19.58 Å; chains: 1; bounding box: 41×63×50 Å